Protein AF-A0A328YI49-F1 (afdb_monomer)

Solvent-accessible surface area (backbone atoms only — not comparable to full-atom values): 19902 Å² total; per-residue (Å²): 66,82,61,66,80,37,79,42,54,21,42,75,71,52,23,42,38,34,36,38,84,52,71,94,52,27,36,36,29,46,38,37,41,85,81,37,42,33,41,34,47,29,44,58,54,94,46,34,33,50,28,38,37,39,36,64,72,75,73,42,49,18,37,32,40,36,43,33,40,89,89,42,39,43,30,39,23,32,80,44,81,70,92,74,83,63,68,46,77,47,34,24,73,78,83,58,87,68,83,66,74,81,72,83,48,78,88,45,55,74,44,96,55,41,69,59,50,52,48,49,47,50,53,48,44,64,58,61,70,45,66,68,60,45,51,50,44,46,48,45,51,46,55,44,26,61,76,39,62,43,46,48,49,52,44,46,32,50,30,44,47,36,48,50,55,46,64,75,55,72,47,80,88,44,53,72,61,43,59,61,48,60,71,52,74,88,72,45,91,58,60,64,64,83,72,37,39,39,50,76,39,84,66,63,46,88,81,60,86,61,95,59,77,52,36,61,37,30,33,26,22,61,82,90,49,76,77,34,39,44,62,58,50,54,31,60,76,68,68,55,60,78,90,38,64,69,63,45,64,76,37,43,51,57,53,24,33,34,41,28,27,24,51,50,46,19,50,45,52,55,45,74,74,32,101,74,66,54,36,63,55,47,21,50,57,68,45,20,39,46,44,75,72,49,51,72,39,79,79,28,60,60,100,50,38,41,41,55,54,18,51,49,49,40,39,48,44,55,66,66,44,67,68,75,81,36,46,50,83,80,54,84,94,54,62,68,70,78,55,92,52,55,41,48,47,62,53,25,44,54,55,66,72,63,62,76,70,86,118

Structure (mmCIF, N/CA/C/O backbone):
data_AF-A0A328YI49-F1
#
_entry.id   AF-A0A328YI49-F1
#
loop_
_atom_site.group_PDB
_atom_site.id
_atom_site.type_symbol
_atom_site.label_atom_id
_atom_site.label_alt_id
_atom_site.label_comp_id
_atom_site.label_asym_id
_atom_site.label_entity_id
_atom_site.label_seq_id
_atom_site.pdbx_PDB_ins_code
_atom_site.Cartn_x
_atom_site.Cartn_y
_atom_site.Cartn_z
_atom_site.occupancy
_atom_site.B_iso_or_equiv
_atom_site.auth_seq_id
_atom_site.auth_comp_id
_atom_site.auth_asym_id
_atom_site.auth_atom_id
_atom_site.pdbx_PDB_model_num
ATOM 1 N N . MET A 1 1 ? -31.667 -0.719 16.169 1.00 81.56 1 MET A N 1
ATOM 2 C CA . MET A 1 1 ? -32.261 0.344 17.008 1.00 81.56 1 MET A CA 1
ATOM 3 C C . MET A 1 1 ? -31.359 0.600 18.209 1.00 81.56 1 MET A C 1
ATOM 5 O O . MET A 1 1 ? -30.991 -0.345 18.902 1.00 81.56 1 MET A O 1
ATOM 9 N N . ILE A 1 2 ? -30.983 1.860 18.433 1.00 89.88 2 ILE A N 1
ATOM 10 C CA . ILE A 1 2 ? -30.092 2.281 19.526 1.00 89.88 2 ILE A CA 1
ATOM 11 C C . ILE A 1 2 ? -30.709 2.024 20.916 1.00 89.88 2 ILE A C 1
ATOM 13 O O . ILE A 1 2 ? -31.911 2.185 21.120 1.00 89.88 2 ILE A O 1
ATOM 17 N N . LYS A 1 3 ? -29.877 1.634 21.886 1.00 91.06 3 LYS A N 1
ATOM 18 C CA . LYS A 1 3 ? -30.201 1.467 23.309 1.00 91.06 3 LYS A CA 1
ATOM 19 C C . LYS A 1 3 ? -29.451 2.544 24.087 1.00 91.06 3 LYS A C 1
ATOM 21 O O . LYS A 1 3 ? -28.231 2.494 24.218 1.00 91.06 3 LYS A O 1
ATOM 26 N N . PHE A 1 4 ? -30.178 3.532 24.591 1.00 93.44 4 PHE A N 1
ATOM 27 C CA . PHE A 1 4 ? -29.589 4.606 25.387 1.00 93.44 4 PHE A CA 1
ATOM 28 C C . PHE A 1 4 ? -29.249 4.150 26.804 1.00 93.44 4 PHE A C 1
ATOM 30 O O . PHE A 1 4 ? -29.912 3.277 27.365 1.00 93.44 4 PHE A O 1
ATOM 37 N N . ASN A 1 5 ? -28.237 4.786 27.396 1.00 93.75 5 ASN A N 1
ATOM 38 C CA . ASN A 1 5 ? -27.715 4.495 28.734 1.00 93.75 5 ASN A CA 1
ATOM 39 C C . ASN A 1 5 ? -27.308 3.021 28.910 1.00 93.75 5 ASN A C 1
ATOM 41 O O . ASN A 1 5 ? -27.344 2.477 30.014 1.00 93.75 5 ASN A O 1
ATOM 45 N N . TYR A 1 6 ? -26.946 2.382 27.801 1.00 91.00 6 TYR A N 1
ATOM 46 C CA . TYR A 1 6 ? -26.430 1.030 27.733 1.00 91.00 6 TYR A CA 1
ATOM 47 C C . TYR A 1 6 ? -24.969 1.101 27.292 1.00 91.00 6 TYR A C 1
ATOM 49 O O . TYR A 1 6 ? -24.653 1.765 26.303 1.00 91.00 6 TYR A O 1
ATOM 57 N N . GLU A 1 7 ? -24.087 0.437 28.038 1.00 92.06 7 GLU A N 1
ATOM 58 C CA . GLU A 1 7 ? -22.686 0.304 27.652 1.00 92.06 7 GLU A CA 1
ATOM 59 C C . GLU A 1 7 ? -22.589 -0.754 26.555 1.00 92.06 7 GLU A C 1
ATOM 61 O O . GLU A 1 7 ? -22.763 -1.949 26.797 1.00 92.06 7 GLU A O 1
ATOM 66 N N . TYR A 1 8 ? -22.318 -0.302 25.339 1.00 90.31 8 TYR A N 1
ATOM 67 C CA . TYR A 1 8 ? -21.939 -1.176 24.250 1.00 90.31 8 TYR A CA 1
ATOM 68 C C . TYR A 1 8 ? -20.467 -1.515 24.360 1.00 90.31 8 TYR A C 1
ATOM 70 O O . TYR A 1 8 ? -19.619 -0.635 24.514 1.00 90.31 8 TYR A O 1
ATOM 78 N N . THR A 1 9 ? -20.170 -2.792 24.188 1.00 87.00 9 THR A N 1
ATOM 79 C CA . THR A 1 9 ? -18.820 -3.255 23.914 1.00 87.00 9 THR A CA 1
ATOM 80 C C . THR A 1 9 ? -18.640 -3.351 22.402 1.00 87.00 9 THR A C 1
ATOM 82 O O . THR A 1 9 ? -19.431 -4.003 21.718 1.00 87.00 9 THR A O 1
ATOM 85 N N . TYR A 1 10 ? -17.628 -2.674 21.875 1.00 80.50 10 TYR A N 1
ATOM 86 C CA . TYR A 1 10 ? -17.311 -2.632 20.450 1.00 80.50 10 TYR A CA 1
ATOM 87 C C . TYR A 1 10 ? -15.839 -2.970 20.217 1.00 80.50 10 TYR A C 1
ATOM 89 O O . TYR A 1 10 ? -15.074 -3.107 21.174 1.00 80.50 10 TYR A O 1
ATOM 97 N N . SER A 1 11 ? -15.469 -3.194 18.954 1.00 67.56 11 SER A N 1
ATOM 98 C CA . SER A 1 11 ? -14.129 -3.659 18.566 1.00 67.56 11 SER A CA 1
ATOM 99 C C . SER A 1 11 ? -13.710 -4.887 19.387 1.00 67.56 11 SER A C 1
ATOM 101 O O . SER A 1 11 ? -12.632 -4.940 19.969 1.00 67.56 11 SER A O 1
ATOM 103 N N . ARG A 1 12 ? -14.640 -5.852 19.490 1.00 60.12 12 ARG A N 1
ATOM 104 C CA . ARG A 1 12 ? -14.491 -7.145 20.187 1.00 60.12 12 ARG A CA 1
ATOM 105 C C . ARG A 1 12 ? -13.952 -7.086 21.624 1.00 60.12 12 ARG A C 1
ATOM 107 O O . ARG A 1 12 ? -13.095 -7.876 21.998 1.00 60.12 12 ARG A O 1
ATOM 114 N N . GLY A 1 13 ? -14.444 -6.152 22.436 1.00 60.41 13 GLY A N 1
ATOM 115 C CA . GLY A 1 13 ? -14.051 -6.066 23.851 1.00 60.41 13 GLY A CA 1
ATOM 116 C C . GLY A 1 13 ? -13.174 -4.868 24.181 1.00 60.41 13 GLY A C 1
ATOM 117 O O . GLY A 1 13 ? -13.163 -4.423 25.328 1.00 60.41 13 GLY A O 1
ATOM 118 N N . ASN A 1 14 ? -12.490 -4.324 23.175 1.00 66.81 14 ASN A N 1
ATOM 119 C CA . ASN A 1 14 ? -11.457 -3.306 23.358 1.00 66.81 14 ASN A CA 1
ATOM 120 C C . ASN A 1 14 ? -12.020 -1.885 23.476 1.00 66.81 14 ASN A C 1
ATOM 122 O O . ASN A 1 14 ? -11.349 -0.992 23.997 1.00 66.81 14 ASN A O 1
ATOM 126 N N . GLY A 1 15 ? -13.259 -1.682 23.023 1.00 82.19 15 GLY A N 1
ATOM 127 C CA . GLY A 1 15 ? -13.983 -0.424 23.106 1.00 82.19 15 GLY A CA 1
ATOM 128 C C . GLY A 1 15 ? -15.233 -0.522 23.980 1.00 82.19 15 GLY A C 1
ATOM 129 O O . GLY A 1 15 ? -15.986 -1.495 23.918 1.00 82.19 15 GLY A O 1
ATOM 130 N N . LYS A 1 16 ? -15.497 0.519 24.768 1.00 91.19 16 LYS A N 1
ATOM 131 C CA . LYS A 1 16 ? -16.754 0.741 25.492 1.00 91.19 16 LYS A CA 1
ATOM 132 C C . LYS A 1 16 ? -17.352 2.068 25.071 1.00 91.19 16 LYS A C 1
ATOM 134 O O . LYS A 1 16 ? -16.656 3.076 25.092 1.00 91.19 16 LYS A O 1
ATOM 139 N N . ILE A 1 17 ? -18.621 2.087 24.684 1.00 94.62 17 ILE A N 1
ATOM 140 C CA . ILE A 1 17 ? -19.329 3.317 24.318 1.00 94.62 17 ILE A CA 1
ATOM 141 C C . ILE A 1 17 ? -20.715 3.325 24.941 1.00 94.62 17 ILE A C 1
ATOM 143 O O . ILE A 1 17 ? -21.439 2.334 24.893 1.00 94.62 17 ILE A O 1
ATOM 147 N N . THR A 1 18 ? -21.086 4.451 25.539 1.00 96.12 18 THR A N 1
ATOM 148 C CA . THR A 1 18 ? -22.424 4.652 26.101 1.00 96.12 18 THR A CA 1
ATOM 149 C C . THR A 1 18 ? -23.059 5.857 25.437 1.00 96.12 18 THR A C 1
ATOM 151 O O . THR A 1 18 ? -22.540 6.965 25.552 1.00 96.12 18 THR A O 1
ATOM 154 N N . PHE A 1 19 ? -24.187 5.638 24.762 1.00 96.38 19 PHE A N 1
ATOM 155 C CA . PHE A 1 19 ? -24.968 6.697 24.127 1.00 96.38 19 PHE A CA 1
ATOM 156 C C . PHE A 1 19 ? -26.024 7.234 25.090 1.00 96.38 19 PHE A C 1
ATOM 158 O O . PHE A 1 19 ? -26.723 6.466 25.754 1.00 96.38 19 PHE A O 1
ATOM 165 N N . THR A 1 20 ? -26.194 8.546 25.124 1.00 96.25 20 THR A N 1
ATOM 166 C CA . THR A 1 20 ? -27.208 9.258 25.894 1.00 96.25 20 THR A CA 1
ATOM 167 C C . THR A 1 20 ? -28.042 10.147 24.979 1.00 96.25 20 THR A C 1
ATOM 169 O O . THR A 1 20 ? -27.552 10.754 24.024 1.00 96.25 20 THR A O 1
ATOM 172 N N . GLU A 1 21 ? -29.340 10.195 25.263 1.00 94.25 21 GLU A N 1
ATOM 173 C CA . GLU A 1 21 ? -30.284 11.015 24.512 1.00 94.25 21 GLU A CA 1
ATOM 174 C C . GLU A 1 21 ? -30.188 12.475 24.975 1.00 94.25 21 GLU A C 1
ATOM 176 O O . GLU A 1 21 ? -30.308 12.786 26.164 1.00 94.25 21 GLU A O 1
ATOM 181 N N . GLY A 1 22 ? -29.941 13.375 24.028 1.00 88.38 22 GLY A N 1
ATOM 182 C CA . GLY A 1 22 ? -29.930 14.818 24.221 1.00 88.38 22 GLY A CA 1
ATOM 183 C C . GLY A 1 22 ? -31.247 15.475 23.801 1.00 88.38 22 GLY A C 1
ATOM 184 O O . GLY A 1 22 ? -32.268 14.834 23.562 1.00 88.38 22 GLY A O 1
ATOM 185 N N . LYS A 1 23 ? -31.241 16.808 23.707 1.00 87.50 23 LYS A N 1
ATOM 186 C CA . LYS A 1 23 ? -32.394 17.575 23.201 1.00 87.50 23 LYS A CA 1
ATOM 187 C C . LYS A 1 23 ? -32.380 17.602 21.670 1.00 87.50 23 LYS A C 1
ATOM 189 O O . LYS A 1 23 ? -31.313 17.591 21.075 1.00 87.50 23 LYS A O 1
ATOM 194 N N . ASN A 1 24 ? -33.550 17.729 21.038 1.00 84.12 24 ASN A N 1
ATOM 195 C CA . ASN A 1 24 ? -33.699 17.925 19.584 1.00 84.12 24 ASN A CA 1
ATOM 196 C C . ASN A 1 24 ? -33.043 16.830 18.713 1.00 84.12 24 ASN A C 1
ATOM 198 O O . ASN A 1 24 ? -32.376 17.151 17.731 1.00 84.12 24 ASN A O 1
ATOM 202 N N . ASN A 1 25 ? -33.221 15.554 19.072 1.00 83.00 25 ASN A N 1
ATOM 203 C CA . ASN A 1 25 ? -32.601 14.395 18.405 1.00 83.00 25 ASN A CA 1
ATOM 204 C C . ASN A 1 25 ? -31.064 14.408 18.404 1.00 83.00 25 ASN A C 1
ATOM 206 O O . ASN A 1 25 ? -30.438 13.652 17.659 1.00 83.00 25 ASN A O 1
ATOM 210 N N . THR A 1 26 ? -30.441 15.253 19.228 1.00 92.25 26 THR A N 1
ATOM 211 C CA . THR A 1 26 ? -29.009 15.158 19.474 1.00 92.25 26 THR A CA 1
ATOM 212 C C . THR A 1 26 ? -28.736 13.921 20.313 1.00 92.25 26 THR A C 1
ATOM 214 O O . THR A 1 26 ? -29.371 13.719 21.345 1.00 92.25 26 THR A O 1
ATOM 217 N N . VAL A 1 27 ? -27.768 13.117 19.895 1.00 96.12 27 VAL A N 1
ATOM 218 C CA . VAL A 1 27 ? -27.220 12.019 20.687 1.00 96.12 27 VAL A CA 1
ATOM 219 C C . VAL A 1 27 ? -25.807 12.396 21.088 1.00 96.12 27 VAL A C 1
ATOM 221 O O . VAL A 1 27 ? -25.026 12.863 20.259 1.00 96.12 27 VAL A O 1
ATOM 224 N N . THR A 1 28 ? -25.490 12.193 22.361 1.00 95.75 28 THR A N 1
ATOM 225 C CA . THR A 1 28 ? -24.119 12.279 22.862 1.00 95.75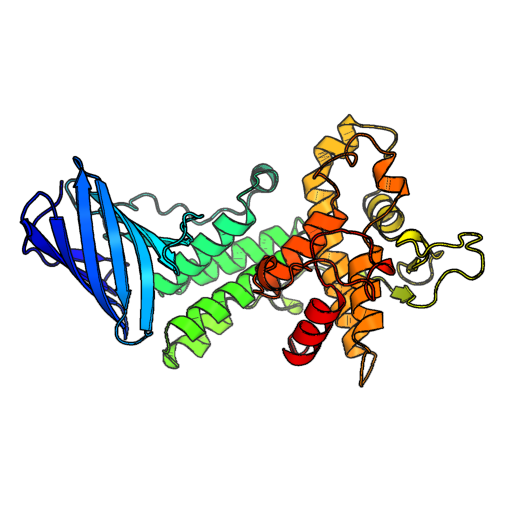 28 THR A CA 1
ATOM 226 C C . THR A 1 28 ? -23.639 10.893 23.246 1.00 95.75 28 THR A C 1
ATOM 228 O O . THR A 1 28 ? -24.429 10.082 23.712 1.00 95.75 28 THR A O 1
ATOM 231 N N . ALA A 1 29 ? -22.361 10.592 23.074 1.00 95.31 29 ALA A N 1
ATOM 232 C CA . ALA A 1 29 ? -21.779 9.366 23.595 1.00 95.31 29 ALA A CA 1
ATOM 233 C C . ALA A 1 29 ? -20.437 9.650 24.251 1.00 95.31 29 ALA A C 1
ATOM 235 O O . ALA A 1 29 ? -19.708 10.539 23.823 1.00 95.31 29 ALA A O 1
ATOM 236 N N . THR A 1 30 ? -20.108 8.874 25.272 1.00 94.94 30 THR A N 1
ATOM 237 C CA . THR A 1 30 ? -18.745 8.785 25.799 1.00 94.94 30 THR A CA 1
ATOM 238 C C . THR A 1 30 ? -18.187 7.438 25.397 1.00 94.94 30 THR A C 1
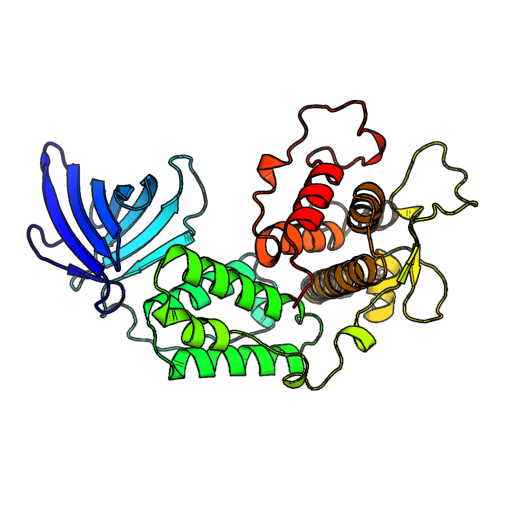ATOM 240 O O . THR A 1 30 ? -18.849 6.418 25.629 1.00 94.94 30 THR A O 1
ATOM 243 N N . TYR A 1 31 ? -16.998 7.428 24.809 1.00 92.38 31 TYR A N 1
ATOM 244 C CA . TYR A 1 31 ? -16.313 6.202 24.438 1.00 92.38 31 TYR A CA 1
ATOM 245 C C . TYR A 1 31 ? -14.958 6.101 25.128 1.00 92.38 31 TYR A C 1
ATOM 247 O O . TYR A 1 31 ? -14.339 7.104 25.475 1.00 92.38 31 TYR A O 1
ATOM 255 N N . LYS A 1 32 ? -14.512 4.864 25.307 1.00 87.88 32 LYS A N 1
ATOM 256 C CA . LYS A 1 32 ? -13.156 4.508 25.691 1.00 87.88 32 LYS A CA 1
ATOM 257 C C . LYS A 1 32 ? -12.704 3.353 24.814 1.00 87.88 32 LYS A C 1
ATOM 259 O O . LYS A 1 32 ? -13.415 2.354 24.757 1.00 87.88 32 LYS A O 1
ATOM 264 N N . VAL A 1 33 ? -11.564 3.476 24.152 1.00 79.25 33 VAL A N 1
ATOM 265 C CA . VAL A 1 33 ? -10.976 2.414 23.329 1.00 79.25 33 VAL A CA 1
ATOM 266 C C . VAL A 1 33 ? -9.471 2.424 23.508 1.00 79.25 33 VAL A C 1
ATOM 268 O O . VAL A 1 33 ? -8.845 3.471 23.386 1.00 79.25 33 VAL A O 1
ATOM 271 N N . PHE A 1 34 ? -8.898 1.274 23.863 1.00 70.62 34 PHE A N 1
ATOM 272 C CA . PHE A 1 34 ? -7.486 1.176 24.252 1.00 70.62 34 PHE A CA 1
ATOM 273 C C . PHE A 1 34 ? -7.100 2.248 25.303 1.00 70.62 34 PHE A C 1
ATOM 275 O O . PHE A 1 34 ? -7.632 2.232 26.420 1.00 70.62 34 PHE A O 1
ATOM 282 N N . ASN A 1 35 ? -6.218 3.183 24.929 1.00 67.50 35 ASN A N 1
ATOM 283 C CA . ASN A 1 35 ? -5.722 4.303 25.739 1.00 67.50 35 ASN A CA 1
ATOM 284 C C . ASN A 1 35 ? -6.377 5.654 25.392 1.00 67.50 35 ASN A C 1
ATOM 286 O O . ASN A 1 35 ? -5.922 6.702 25.852 1.00 67.50 35 ASN A O 1
ATOM 290 N N . ASP A 1 36 ? -7.437 5.647 24.587 1.00 73.00 36 ASP A N 1
ATOM 291 C CA . ASP A 1 36 ? -8.194 6.840 24.227 1.00 73.00 36 ASP A CA 1
ATOM 292 C C . ASP A 1 36 ? -9.556 6.871 24.909 1.00 73.00 36 ASP A C 1
ATOM 294 O O . ASP A 1 36 ? -10.237 5.856 25.082 1.00 73.00 36 ASP A O 1
ATOM 298 N N . GLU A 1 37 ? -9.950 8.075 25.295 1.00 89.06 37 GLU A N 1
ATOM 299 C CA . GLU A 1 37 ? -11.286 8.391 25.756 1.00 89.06 37 GLU A CA 1
ATOM 300 C C . GLU A 1 37 ? -11.769 9.639 25.037 1.00 89.06 37 GLU A C 1
ATOM 302 O O . GLU A 1 37 ? -11.016 10.580 24.776 1.00 89.06 37 GLU A O 1
ATOM 307 N N . GLY A 1 38 ? -13.050 9.653 24.710 1.00 92.50 38 GLY A N 1
ATOM 308 C CA . GLY A 1 38 ? -13.583 10.734 23.917 1.00 92.50 38 GLY A CA 1
ATOM 309 C C . GLY A 1 38 ? -15.083 10.856 23.989 1.00 92.50 38 GLY A C 1
ATOM 310 O O . GLY A 1 38 ? -15.795 10.104 24.666 1.00 92.50 38 GLY A O 1
ATOM 311 N N . THR A 1 39 ? -15.560 11.863 23.276 1.00 95.44 39 THR A N 1
ATOM 312 C CA . THR A 1 39 ? -16.980 12.178 23.186 1.00 95.44 39 THR A CA 1
ATOM 313 C C . THR A 1 39 ? -17.427 12.179 21.743 1.00 95.44 39 THR A C 1
ATOM 315 O O . THR A 1 39 ? -16.677 12.557 20.851 1.00 95.44 39 THR A O 1
ATOM 318 N N . ILE A 1 40 ? -18.662 11.756 21.520 1.00 96.44 40 ILE A N 1
ATOM 319 C CA . ILE A 1 40 ? -19.335 11.805 20.230 1.00 96.44 40 ILE A CA 1
ATOM 320 C C . ILE A 1 40 ? -20.571 12.668 20.394 1.00 96.44 40 ILE A C 1
ATOM 322 O O . ILE A 1 40 ? -21.276 12.544 21.394 1.00 96.44 40 ILE A O 1
ATOM 326 N N . THR A 1 41 ? -20.842 13.543 19.434 1.00 96.38 41 THR A N 1
ATOM 327 C CA . THR A 1 41 ? -22.073 14.336 19.401 1.00 96.38 41 THR A CA 1
ATOM 328 C C . THR A 1 41 ? -22.614 14.383 17.983 1.00 96.38 41 THR A C 1
ATOM 330 O O . THR A 1 41 ? -21.901 14.751 17.056 1.00 96.38 41 THR A O 1
ATOM 333 N N . GLY A 1 42 ? -23.882 14.028 17.803 1.00 96.19 42 GLY A N 1
ATOM 334 C CA . GLY A 1 42 ? -24.480 13.958 16.474 1.00 96.19 42 GLY A CA 1
ATOM 335 C C . GLY A 1 42 ? -25.992 13.995 16.475 1.00 96.19 42 GLY A C 1
ATOM 336 O O . GLY A 1 42 ? -26.616 14.217 17.514 1.00 96.19 42 GLY A O 1
ATOM 337 N N . LYS A 1 43 ? -26.583 13.782 15.301 1.00 95.44 43 LYS A N 1
ATOM 338 C CA . LYS A 1 43 ? -28.033 13.698 15.113 1.00 95.44 43 LYS A CA 1
ATOM 339 C C . LYS A 1 43 ? -28.432 12.293 14.704 1.00 95.44 43 LYS A C 1
ATOM 341 O O . LYS A 1 43 ? -27.869 11.734 13.770 1.00 95.44 43 LYS A O 1
ATOM 346 N N . LEU A 1 44 ? -29.429 11.756 15.399 1.00 93.25 44 LEU A N 1
ATOM 347 C CA . LEU A 1 44 ? -30.019 10.470 15.059 1.00 93.25 44 LEU A CA 1
ATOM 348 C C . LEU A 1 44 ? -31.179 10.669 14.077 1.00 93.25 44 LEU A C 1
ATOM 350 O O . LEU A 1 44 ? -32.140 11.389 14.370 1.00 93.25 44 LEU A O 1
ATOM 354 N N . HIS A 1 45 ? -31.092 9.988 12.943 1.00 91.56 45 HIS A N 1
ATOM 355 C CA . HIS A 1 45 ? -32.132 9.863 11.935 1.00 91.56 45 HIS A CA 1
ATOM 356 C C . HIS A 1 45 ? -32.420 8.370 11.734 1.00 91.56 45 HIS A C 1
ATOM 358 O O . HIS A 1 45 ? -31.585 7.616 11.252 1.00 91.56 45 HIS A O 1
ATOM 364 N N . ASP A 1 46 ? -33.598 7.920 12.167 1.00 89.31 46 ASP A N 1
ATOM 365 C CA . ASP A 1 46 ? -33.986 6.505 12.185 1.00 89.31 46 ASP A CA 1
ATOM 366 C C . ASP A 1 46 ? -32.997 5.607 12.956 1.00 89.31 46 ASP A C 1
ATOM 368 O O . ASP A 1 46 ? -32.939 5.654 14.187 1.00 89.31 46 ASP A O 1
ATOM 372 N N . ASN A 1 47 ? -32.241 4.764 12.247 1.00 91.25 47 ASN A N 1
ATOM 373 C CA . ASN A 1 47 ? -31.208 3.894 12.815 1.00 91.25 47 ASN A CA 1
ATOM 374 C C . ASN A 1 47 ? -29.790 4.394 12.504 1.00 91.25 47 ASN A C 1
ATOM 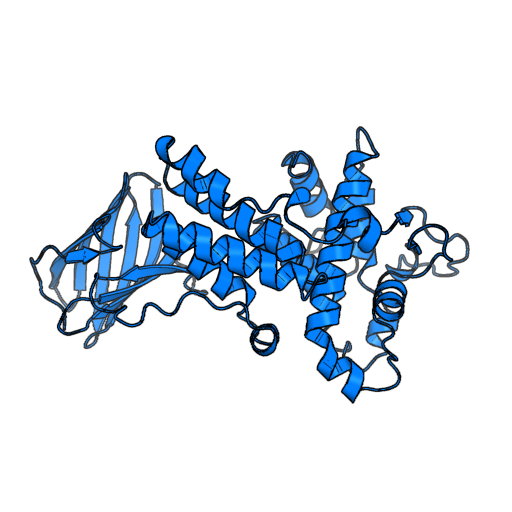376 O O . ASN A 1 47 ? -28.833 3.664 12.756 1.00 91.25 47 ASN A O 1
ATOM 380 N N . GLU A 1 48 ? -29.654 5.604 11.971 1.00 94.06 48 GLU A N 1
ATOM 381 C CA . GLU A 1 48 ? -28.393 6.188 11.534 1.00 94.06 48 GLU A CA 1
ATOM 382 C C . GLU A 1 48 ? -28.045 7.410 12.388 1.00 94.06 48 GLU A C 1
ATOM 384 O O . GLU A 1 48 ? -28.866 8.305 12.593 1.00 94.06 48 GLU A O 1
ATOM 389 N N . LEU A 1 49 ? -26.836 7.431 12.944 1.00 95.25 49 LEU A N 1
ATOM 390 C CA . LEU A 1 49 ? -26.309 8.568 13.699 1.00 95.25 49 LEU A CA 1
ATOM 391 C C . LEU A 1 49 ? -25.104 9.131 12.964 1.00 95.25 49 LEU A C 1
ATOM 393 O O . LEU A 1 49 ? -24.038 8.521 12.972 1.00 95.25 49 LEU A O 1
ATOM 397 N N . GLU A 1 50 ? -25.275 10.321 12.403 1.00 95.31 50 GLU A N 1
ATOM 398 C CA . GLU A 1 50 ? -24.187 11.139 11.878 1.00 95.31 50 GLU A CA 1
ATOM 399 C C . GLU A 1 50 ? -23.679 12.054 12.989 1.00 95.31 50 GLU A C 1
ATOM 401 O O . GLU A 1 50 ? -24.444 12.823 13.587 1.00 95.31 50 GLU A O 1
ATOM 406 N N . ALA A 1 51 ? -22.393 11.954 13.303 1.00 96.00 51 ALA A N 1
ATOM 407 C CA . ALA A 1 51 ? -21.812 12.619 14.451 1.00 96.00 51 ALA A CA 1
ATOM 408 C C . ALA A 1 51 ? -20.381 13.091 14.199 1.00 96.00 51 ALA A C 1
ATOM 410 O O . ALA A 1 51 ? -19.704 12.673 13.261 1.00 96.00 51 ALA A O 1
ATOM 411 N N . THR A 1 52 ? -19.918 13.956 15.092 1.00 95.88 52 THR A N 1
ATOM 412 C CA . THR A 1 52 ? -18.504 14.266 15.252 1.00 95.88 52 THR A CA 1
ATOM 413 C C . THR A 1 52 ? -17.978 13.571 16.498 1.00 95.88 52 THR A C 1
ATOM 415 O O . THR A 1 52 ? -18.686 13.481 17.505 1.00 95.88 52 THR A O 1
ATOM 418 N N . PHE A 1 53 ? -16.748 13.068 16.439 1.00 93.62 53 PHE A N 1
ATOM 419 C CA . PHE A 1 53 ? -16.037 12.572 17.613 1.00 93.62 53 PHE A CA 1
ATOM 420 C C . PHE A 1 53 ? -14.901 13.516 17.993 1.00 93.62 53 PHE A C 1
ATOM 422 O O . PHE A 1 53 ? -14.340 14.210 17.147 1.00 93.62 53 PHE A O 1
ATOM 429 N N . HIS A 1 54 ? -14.571 13.524 19.278 1.00 93.06 54 HIS A N 1
ATOM 430 C CA . HIS A 1 54 ? -13.434 14.225 19.846 1.00 93.06 54 HIS A CA 1
ATOM 431 C C . HIS A 1 54 ? -12.690 13.275 20.786 1.00 93.06 54 HIS A C 1
ATOM 433 O O . HIS A 1 54 ? -13.238 12.889 21.823 1.00 93.06 54 HIS A O 1
ATOM 439 N N . SER A 1 55 ? -11.469 12.911 20.396 1.00 85.50 55 SER A N 1
ATOM 440 C CA . SER A 1 55 ? -10.509 12.130 21.177 1.00 85.50 55 SER A CA 1
ATOM 441 C C . SER A 1 55 ? -9.707 13.063 22.074 1.00 85.50 55 SER A C 1
ATOM 443 O O . SER A 1 55 ? -9.064 13.997 21.589 1.00 85.50 55 SER A O 1
ATOM 445 N N . VAL A 1 56 ? -9.735 12.807 23.382 1.00 78.31 56 VAL A N 1
ATOM 446 C CA . VAL A 1 56 ? -9.037 13.642 24.365 1.00 78.31 56 VAL A CA 1
ATOM 447 C C . VAL A 1 56 ? -7.546 13.325 24.387 1.00 78.31 56 VAL A C 1
ATOM 449 O O . VAL A 1 56 ? -6.741 14.251 24.462 1.00 78.31 56 VAL A O 1
ATOM 452 N N . SER A 1 57 ? -7.157 12.046 24.322 1.00 70.94 57 SER A N 1
ATOM 453 C CA . SER A 1 57 ? -5.744 11.671 24.465 1.00 70.94 57 SER A CA 1
ATOM 454 C C . SER A 1 57 ? -4.935 11.934 23.198 1.00 70.94 57 SER A C 1
ATOM 456 O O . SER A 1 57 ? -3.768 12.305 23.296 1.00 70.94 57 SER A O 1
ATOM 458 N N . MET A 1 58 ? -5.559 11.819 22.021 1.00 63.88 58 MET A N 1
ATOM 459 C CA . MET A 1 58 ? -4.898 12.070 20.738 1.00 63.88 58 MET A CA 1
ATOM 460 C C . MET A 1 58 ? -5.135 13.487 20.199 1.00 63.88 58 MET A C 1
ATOM 462 O O . MET A 1 58 ? -4.570 13.839 19.167 1.00 63.88 58 MET A O 1
ATOM 466 N N . ASN A 1 59 ? -5.960 14.307 20.868 1.00 76.31 59 ASN A N 1
ATOM 467 C CA . ASN A 1 59 ? -6.361 15.644 20.407 1.00 76.31 59 ASN A CA 1
ATOM 468 C C . ASN A 1 59 ? -6.891 15.633 18.954 1.00 76.31 59 ASN A C 1
ATOM 470 O O . ASN A 1 59 ? -6.579 16.511 18.147 1.00 76.31 59 ASN A O 1
ATOM 474 N N . ARG A 1 60 ? -7.674 14.601 18.610 1.00 80.38 60 ARG A N 1
ATOM 475 C CA . ARG A 1 60 ? -8.238 14.394 17.267 1.00 80.38 60 ARG A CA 1
ATOM 476 C C . ARG A 1 60 ? -9.724 14.718 17.253 1.00 80.38 60 ARG A C 1
ATOM 478 O O . ARG A 1 60 ? -10.455 14.385 18.186 1.00 80.38 60 ARG A O 1
ATOM 485 N N . VAL A 1 61 ? -10.178 15.321 16.161 1.00 86.94 61 VAL A N 1
ATOM 486 C CA . VAL A 1 61 ? -11.597 15.548 15.873 1.00 86.94 61 VAL A CA 1
ATOM 487 C C . VAL A 1 61 ? -11.904 14.965 14.502 1.00 86.94 61 VAL A C 1
ATOM 489 O O . VAL A 1 61 ? -11.096 15.096 13.581 1.00 86.94 61 VAL A O 1
ATOM 492 N N . GLY A 1 62 ? -13.063 14.333 14.350 1.00 90.88 62 GLY A N 1
ATOM 493 C CA . GLY A 1 62 ? -13.424 13.693 13.092 1.00 90.88 62 GLY A CA 1
ATOM 494 C C . GLY A 1 62 ? -14.912 13.432 12.925 1.00 90.88 62 GLY A C 1
ATOM 495 O O . GLY A 1 62 ? -15.708 13.703 13.828 1.00 90.88 62 GLY A O 1
ATOM 496 N N . LEU A 1 63 ? -15.282 12.920 11.753 1.00 91.12 63 LEU A N 1
ATOM 497 C CA . LEU A 1 63 ? -16.646 12.494 11.443 1.00 91.12 63 LEU A CA 1
ATOM 498 C C . LEU A 1 63 ? -16.811 11.005 11.753 1.00 91.12 63 LEU A C 1
ATOM 500 O O . LEU A 1 63 ? -15.898 10.215 11.524 1.00 91.12 63 LEU A O 1
ATOM 504 N N . ILE A 1 64 ? -17.984 10.617 12.247 1.00 94.19 64 ILE A N 1
ATOM 505 C CA . ILE A 1 64 ? -18.358 9.220 12.472 1.00 94.19 64 ILE A CA 1
ATOM 506 C C . ILE A 1 64 ? -19.837 9.009 12.155 1.00 94.19 64 ILE A C 1
ATOM 508 O O . ILE A 1 64 ? -20.691 9.814 12.523 1.00 94.19 64 ILE A O 1
ATOM 512 N N . HIS A 1 65 ? -20.138 7.909 11.477 1.00 95.00 65 HIS A N 1
ATOM 513 C CA . HIS A 1 65 ? -21.488 7.497 11.131 1.00 95.00 65 HIS A CA 1
ATOM 514 C C . HIS A 1 65 ? -21.753 6.108 11.708 1.00 95.00 65 HIS A C 1
ATOM 516 O O . HIS A 1 65 ? -21.053 5.165 11.355 1.00 95.00 65 HIS A O 1
ATOM 522 N N . PHE A 1 66 ? -22.755 5.981 12.581 1.00 94.50 66 PHE A N 1
ATOM 523 C CA . PHE A 1 66 ? -23.244 4.705 13.103 1.00 94.50 66 PHE A CA 1
ATOM 524 C C . PHE A 1 66 ? -24.507 4.239 12.383 1.00 94.50 66 PHE A C 1
ATOM 526 O O . PHE A 1 66 ? -25.430 5.024 12.198 1.00 94.50 66 PHE A O 1
ATOM 533 N N . THR A 1 67 ? -24.611 2.937 12.145 1.00 93.75 67 THR A N 1
ATOM 534 C CA . THR A 1 67 ? -25.828 2.229 11.746 1.00 93.75 67 THR A CA 1
ATOM 535 C C . THR A 1 67 ? -26.193 1.210 12.830 1.00 93.75 67 THR A C 1
ATOM 537 O O . THR A 1 67 ? -25.462 0.251 13.085 1.00 93.75 67 THR A O 1
ATOM 540 N N . PHE A 1 68 ? -27.334 1.399 13.497 1.00 91.94 68 PHE A N 1
ATOM 541 C CA . PHE A 1 68 ? -27.762 0.582 14.638 1.00 91.94 68 PHE A CA 1
ATOM 542 C C . PHE A 1 68 ? -28.656 -0.600 14.235 1.00 91.94 68 PHE A C 1
ATOM 544 O O . PHE A 1 68 ? -29.774 -0.413 13.749 1.00 91.94 68 PHE A O 1
ATOM 551 N N . SER A 1 69 ? -28.266 -1.822 14.601 1.00 88.62 69 SER A N 1
ATOM 552 C CA . SER A 1 69 ? -29.087 -3.041 14.496 1.00 88.62 69 SER A CA 1
ATOM 553 C C . SER A 1 69 ? -29.763 -3.393 15.836 1.00 88.62 69 SER A C 1
ATOM 555 O O . SER A 1 69 ? -29.702 -2.620 16.793 1.00 88.62 69 SER A O 1
ATOM 557 N N . GLU A 1 70 ? -30.517 -4.496 15.918 1.00 83.06 70 GLU A N 1
ATOM 558 C CA . GLU A 1 70 ? -31.164 -4.933 17.177 1.00 83.06 70 GLU A CA 1
ATOM 559 C C . GLU A 1 70 ? -30.148 -5.280 18.283 1.00 83.06 70 GLU A C 1
ATOM 561 O O . GLU A 1 70 ? -30.387 -5.033 19.474 1.00 83.06 70 GLU A O 1
ATOM 566 N N . ASP A 1 71 ? -28.991 -5.796 17.868 1.00 79.31 71 ASP A N 1
ATOM 567 C CA . ASP A 1 71 ? -27.960 -6.348 18.746 1.00 79.31 71 ASP A CA 1
ATOM 568 C C . ASP A 1 71 ? -26.715 -5.460 18.880 1.00 79.31 71 ASP A C 1
ATOM 570 O O . ASP A 1 71 ? -25.822 -5.786 19.661 1.00 79.31 71 ASP A O 1
ATOM 574 N N . GLY A 1 72 ? -26.663 -4.313 18.195 1.00 88.56 72 GLY A N 1
ATOM 575 C CA . GLY A 1 72 ? -25.561 -3.370 18.346 1.00 88.56 72 GLY A CA 1
ATOM 576 C C . GLY A 1 72 ? -25.447 -2.359 17.214 1.00 88.56 72 GLY A C 1
ATOM 577 O O . GLY A 1 72 ? -26.455 -1.781 16.804 1.00 88.56 72 GLY A O 1
ATOM 578 N N . PHE A 1 73 ? -24.228 -2.103 16.749 1.00 90.94 73 PHE A N 1
ATOM 579 C CA . PHE A 1 73 ? -23.963 -1.140 15.684 1.00 90.94 73 PHE A CA 1
ATOM 580 C C . PHE A 1 73 ? -22.784 -1.551 14.802 1.00 90.94 73 PHE A C 1
ATOM 582 O O . PHE A 1 73 ? -21.917 -2.331 15.208 1.00 90.94 73 PHE A O 1
ATOM 589 N N . ASP A 1 74 ? -22.776 -0.980 13.604 1.00 88.75 74 ASP A N 1
ATOM 590 C CA . ASP A 1 74 ? -21.601 -0.783 12.758 1.00 88.75 74 ASP A CA 1
ATOM 591 C C . ASP A 1 74 ? -21.369 0.724 12.649 1.00 88.75 74 ASP A C 1
ATOM 593 O O . ASP A 1 74 ? -22.333 1.487 12.670 1.00 88.75 74 ASP A O 1
ATOM 597 N N . ALA A 1 75 ? -20.128 1.173 12.595 1.00 89.69 75 ALA A N 1
ATOM 598 C CA . ALA A 1 75 ? -19.811 2.576 12.455 1.00 89.69 75 ALA A CA 1
ATOM 599 C C . ALA A 1 75 ? -18.568 2.769 11.607 1.00 89.69 75 ALA A C 1
ATOM 601 O O . ALA A 1 75 ? -17.594 2.038 11.769 1.00 89.69 75 ALA A O 1
ATOM 602 N N . LYS A 1 76 ? -18.588 3.791 10.756 1.00 88.62 76 LYS A N 1
ATOM 603 C CA . LYS A 1 76 ? -17.435 4.230 9.971 1.00 88.62 76 LYS A CA 1
ATOM 604 C C . LYS A 1 76 ? -17.018 5.629 10.398 1.00 88.62 76 LYS A C 1
ATOM 606 O O . LYS A 1 76 ? -17.887 6.466 10.634 1.00 88.62 76 LYS A O 1
ATOM 611 N N . TRP A 1 77 ? -15.722 5.893 10.494 1.00 87.38 77 TRP A N 1
ATOM 612 C CA . TRP A 1 77 ? -15.194 7.177 10.946 1.00 87.38 77 TRP A CA 1
ATOM 613 C C . TRP A 1 77 ? -13.981 7.632 10.138 1.00 87.38 77 TRP A C 1
ATOM 615 O O . TRP A 1 77 ? -13.336 6.847 9.450 1.00 87.38 77 TRP A O 1
ATOM 625 N N . LYS A 1 78 ? -13.659 8.921 10.218 1.00 85.31 78 LYS A N 1
ATOM 626 C CA . LYS A 1 78 ? -12.403 9.487 9.715 1.00 85.31 78 LYS A CA 1
ATOM 627 C C . LYS A 1 78 ? -11.944 10.643 10.584 1.00 85.31 78 LYS A C 1
ATOM 629 O O . LYS A 1 78 ? -12.771 11.332 11.178 1.00 85.31 78 LYS A O 1
ATOM 634 N N . ASN A 1 79 ? -10.644 10.903 10.582 1.00 79.75 79 ASN A N 1
ATOM 635 C CA . ASN A 1 79 ? -10.102 12.148 11.116 1.00 79.75 79 ASN A CA 1
ATOM 636 C C . ASN A 1 79 ? -10.495 13.342 10.218 1.00 79.75 79 ASN A C 1
ATOM 638 O O . ASN A 1 79 ? -10.723 13.197 9.013 1.00 79.75 79 ASN A O 1
ATOM 642 N N . GLY A 1 80 ? -10.605 14.528 10.818 1.00 79.00 80 GLY A N 1
ATOM 643 C CA . GLY A 1 80 ? -10.976 15.766 10.131 1.00 79.00 80 GLY A CA 1
ATOM 644 C C . GLY A 1 80 ? -12.481 15.911 9.883 1.00 79.00 80 GLY A C 1
ATOM 645 O O . GLY A 1 80 ? -13.208 14.929 9.711 1.00 79.00 80 GLY A O 1
ATOM 646 N N . LEU A 1 81 ? -12.951 17.161 9.859 1.00 84.12 81 LEU A N 1
ATOM 647 C CA . LEU A 1 81 ? -14.373 17.514 9.736 1.00 84.12 81 LEU A CA 1
ATOM 648 C C . LEU A 1 81 ? -14.850 17.714 8.293 1.00 84.12 81 LEU A C 1
ATOM 650 O O . LEU A 1 81 ? -16.057 17.751 8.062 1.00 84.12 81 LEU A O 1
ATOM 654 N N . GLU A 1 82 ? -13.927 17.823 7.340 1.00 80.38 82 GLU A N 1
ATOM 655 C CA . GLU A 1 82 ? -14.268 17.996 5.927 1.00 80.38 82 GLU A CA 1
ATOM 656 C C . GLU A 1 82 ? -14.963 16.751 5.359 1.00 80.38 82 GLU A C 1
ATOM 658 O O . GLU A 1 82 ? -14.682 15.646 5.823 1.00 80.38 82 GLU A O 1
ATOM 663 N N . PRO A 1 83 ? -15.864 16.865 4.371 1.00 73.38 83 PRO A N 1
ATOM 664 C CA . PRO A 1 83 ? -16.424 15.702 3.687 1.00 73.38 83 PRO A CA 1
ATOM 665 C C . PRO A 1 83 ? -15.322 14.846 3.046 1.00 73.38 83 PRO A C 1
ATOM 667 O O . PRO A 1 83 ? -14.375 15.375 2.478 1.00 73.38 83 PRO A O 1
ATOM 670 N N . GLY A 1 84 ? -15.435 13.521 3.122 1.00 69.00 84 GLY A N 1
ATOM 671 C CA . GLY A 1 84 ? -14.443 12.618 2.536 1.00 69.00 84 GLY A CA 1
ATOM 672 C C . GLY A 1 84 ? -14.682 11.158 2.900 1.00 69.00 84 GLY A C 1
ATOM 673 O O . GLY A 1 84 ? -15.614 10.839 3.645 1.00 69.00 84 GLY A O 1
ATOM 674 N N . THR A 1 85 ? -13.835 10.273 2.379 1.00 66.56 85 THR A N 1
ATOM 675 C CA . THR A 1 85 ? -13.922 8.825 2.611 1.00 66.56 85 THR A CA 1
ATOM 676 C C . THR A 1 85 ? -13.739 8.493 4.093 1.00 66.56 85 THR A C 1
ATOM 678 O O . THR A 1 85 ? -12.780 8.931 4.729 1.00 66.56 85 THR A O 1
ATOM 681 N N . MET A 1 86 ? -14.667 7.710 4.650 1.00 75.88 86 MET A N 1
ATOM 682 C CA . MET A 1 86 ? -14.566 7.181 6.011 1.00 75.88 86 MET A CA 1
ATOM 683 C C . MET A 1 86 ? -13.595 5.998 6.016 1.00 75.88 86 MET A C 1
ATOM 685 O O . MET A 1 86 ? -13.823 5.057 5.261 1.00 75.88 86 MET A O 1
ATOM 689 N N . ARG A 1 87 ? -12.540 6.054 6.834 1.00 67.75 87 ARG A N 1
ATOM 690 C CA . ARG A 1 87 ? -11.423 5.093 6.797 1.00 67.75 87 ARG A CA 1
ATOM 691 C C . ARG A 1 87 ? -11.470 4.069 7.930 1.00 67.75 87 ARG A C 1
ATOM 693 O O . ARG A 1 87 ? -11.289 2.890 7.686 1.00 67.75 87 ARG A O 1
ATOM 700 N N . GLY A 1 88 ? -11.792 4.497 9.148 1.00 72.50 88 GLY A N 1
ATOM 701 C CA . GLY A 1 88 ? -11.845 3.604 10.301 1.00 72.50 88 GLY A CA 1
ATOM 702 C C . GLY A 1 88 ? -13.224 2.984 10.517 1.00 72.50 88 GLY A C 1
ATOM 703 O O . GLY A 1 88 ? -14.250 3.534 10.103 1.00 72.50 88 GLY A O 1
ATOM 704 N N . ARG A 1 89 ? -13.271 1.848 11.224 1.00 81.38 89 ARG A N 1
ATOM 705 C CA . ARG A 1 89 ? -14.520 1.129 11.525 1.00 81.38 89 ARG A CA 1
ATOM 706 C C . ARG A 1 89 ? -14.617 0.684 12.980 1.00 81.38 89 ARG A C 1
ATOM 708 O O . ARG A 1 89 ? -13.653 0.155 13.528 1.00 81.38 89 ARG A O 1
ATOM 715 N N . TRP A 1 90 ? -15.795 0.838 13.586 1.00 84.81 90 TRP A N 1
ATOM 716 C CA . TRP A 1 90 ? -16.154 0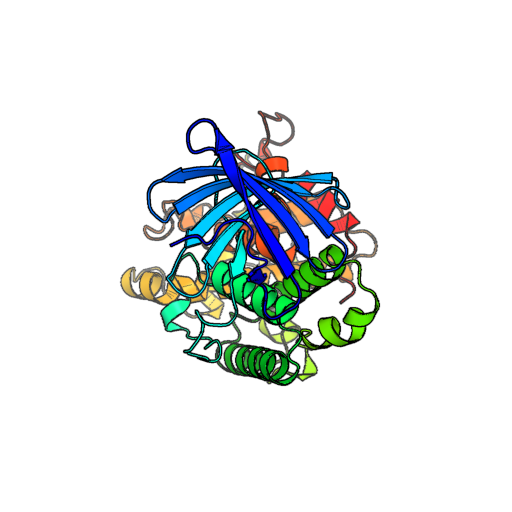.285 14.897 1.00 84.81 90 TRP A CA 1
ATOM 717 C C . TRP A 1 90 ? -17.395 -0.592 14.774 1.00 84.81 90 TRP A C 1
ATOM 719 O O . TRP A 1 90 ? -18.355 -0.229 14.107 1.00 84.81 90 TRP A O 1
ATOM 729 N N . PHE A 1 91 ? -17.428 -1.733 15.455 1.00 83.69 91 PHE A N 1
ATOM 730 C CA . PHE A 1 91 ? -18.591 -2.620 15.412 1.00 83.69 91 PHE A CA 1
ATOM 731 C C . PHE A 1 91 ? -18.739 -3.432 16.697 1.00 83.69 91 PHE A C 1
ATOM 733 O O . PHE A 1 91 ? -17.766 -3.750 17.382 1.00 83.69 91 PHE A O 1
ATOM 740 N N . THR A 1 92 ? -19.974 -3.798 17.021 1.00 82.00 92 THR A N 1
ATOM 741 C CA . THR A 1 92 ? -20.301 -4.722 18.121 1.00 82.00 92 THR A CA 1
ATOM 742 C C . THR A 1 92 ? -20.163 -6.187 17.676 1.00 82.00 92 THR A C 1
ATOM 744 O O . THR A 1 92 ? -20.510 -6.512 16.541 1.00 82.00 92 THR A O 1
ATOM 747 N N . GLU A 1 93 ? -19.705 -7.079 18.566 1.00 65.00 93 GLU A N 1
ATOM 748 C CA . GLU A 1 93 ? -19.288 -8.481 18.306 1.00 65.00 93 GLU A CA 1
ATOM 749 C C . GLU A 1 93 ? -20.213 -9.353 17.435 1.00 65.00 93 GLU A C 1
ATOM 751 O O . GLU A 1 93 ? -19.744 -10.325 16.846 1.00 65.00 93 GLU A O 1
ATOM 756 N N . LYS A 1 94 ? -21.511 -9.046 17.330 1.00 50.88 94 LYS A N 1
ATOM 757 C CA . LYS A 1 94 ? -22.495 -9.923 16.675 1.00 50.88 94 LYS A CA 1
ATOM 758 C C . LYS A 1 94 ? -22.801 -9.644 15.204 1.00 50.88 94 LYS A C 1
ATOM 760 O O . LYS A 1 94 ? -23.447 -10.482 14.588 1.00 50.88 94 LYS A O 1
ATOM 765 N N . ASN A 1 95 ? -22.315 -8.554 14.612 1.00 44.16 95 ASN A N 1
ATOM 766 C CA . ASN A 1 95 ? -22.577 -8.274 13.190 1.00 44.16 95 ASN A CA 1
ATOM 767 C C . ASN A 1 95 ? -21.536 -8.880 12.226 1.00 44.16 95 ASN A C 1
ATOM 769 O O . ASN A 1 95 ? -21.514 -8.515 11.059 1.00 44.16 95 ASN A O 1
ATOM 773 N N . ASN A 1 96 ? -20.699 -9.822 12.679 1.00 44.91 96 ASN A N 1
ATOM 774 C CA . ASN A 1 96 ? -19.708 -10.489 11.824 1.00 44.91 96 ASN A CA 1
ATOM 775 C C . ASN A 1 96 ? -19.770 -12.026 11.930 1.00 44.91 96 ASN A C 1
ATOM 777 O O . ASN A 1 96 ? -18.751 -12.705 12.031 1.00 44.91 96 ASN A O 1
ATOM 781 N N . THR A 1 97 ? -20.982 -12.594 11.920 1.00 37.66 97 THR A N 1
ATOM 782 C CA . THR A 1 97 ? -21.205 -14.054 11.837 1.00 37.66 97 THR A CA 1
ATOM 783 C C . THR A 1 97 ? -20.892 -14.679 10.475 1.00 37.66 97 THR A C 1
ATOM 785 O O . THR A 1 97 ? -21.222 -15.840 10.261 1.00 37.66 97 THR A O 1
ATOM 788 N N . GLU A 1 98 ? -20.179 -13.988 9.591 1.00 42.50 98 GLU A N 1
ATOM 789 C CA . GLU A 1 98 ? -19.392 -14.662 8.562 1.00 42.50 98 GLU A CA 1
ATOM 790 C C . GLU A 1 98 ? -17.924 -14.293 8.751 1.00 42.50 98 GLU A C 1
ATOM 792 O O . GLU A 1 98 ? -17.436 -13.270 8.281 1.00 42.50 98 GLU A O 1
ATOM 797 N N . SER A 1 99 ? -17.220 -15.160 9.481 1.00 44.28 99 SER A N 1
ATOM 798 C CA . SER A 1 99 ? -15.772 -15.295 9.399 1.00 44.28 99 SER A CA 1
ATOM 799 C C . SER A 1 99 ? -15.410 -15.813 8.006 1.00 44.28 99 SER A C 1
ATOM 801 O O . SER A 1 99 ? -15.053 -16.979 7.836 1.00 44.28 99 SER A O 1
ATOM 803 N N . ASN A 1 100 ? -15.561 -14.988 6.984 1.00 53.44 100 ASN A N 1
ATOM 804 C CA . ASN A 1 100 ? -14.859 -15.268 5.750 1.00 53.44 100 ASN A CA 1
ATOM 805 C C . ASN A 1 100 ? -13.451 -14.726 5.978 1.00 53.44 100 ASN A C 1
ATOM 807 O O . ASN A 1 100 ? -13.278 -13.523 6.170 1.00 53.44 100 ASN A O 1
ATOM 811 N N . ASP A 1 101 ? -12.473 -15.632 6.069 1.00 64.00 101 ASP A N 1
ATOM 812 C CA . ASP A 1 101 ? -11.061 -15.274 5.943 1.00 64.00 101 ASP A CA 1
ATOM 813 C C . ASP A 1 101 ? -10.940 -14.306 4.763 1.00 64.00 101 ASP A C 1
ATOM 815 O O . ASP A 1 101 ? -11.523 -14.561 3.706 1.00 64.00 101 ASP A O 1
ATOM 819 N N . PHE A 1 102 ? -10.242 -13.184 4.938 1.00 76.31 102 PHE A N 1
ATOM 820 C CA . PHE A 1 102 ? -9.992 -12.291 3.817 1.00 76.31 102 PHE A CA 1
ATOM 821 C C . PHE A 1 102 ? -9.309 -13.082 2.700 1.00 76.31 102 PHE A C 1
ATOM 823 O O . PHE A 1 102 ? -8.284 -13.740 2.910 1.00 76.31 102 PHE A O 1
ATOM 830 N N . VAL A 1 103 ? -9.914 -13.049 1.514 1.00 77.94 103 VAL A N 1
ATOM 831 C CA . VAL A 1 103 ? -9.426 -13.784 0.352 1.00 77.94 103 VAL A CA 1
ATOM 832 C C . VAL A 1 103 ? -8.829 -12.792 -0.623 1.00 77.94 103 VAL A C 1
ATOM 834 O O . VAL A 1 103 ? -9.546 -12.008 -1.239 1.00 77.94 103 VAL A O 1
ATOM 837 N N . PHE A 1 104 ? -7.522 -12.899 -0.833 1.00 82.06 104 PHE A N 1
ATOM 838 C CA . PHE A 1 104 ? -6.873 -12.254 -1.962 1.00 82.06 104 PHE A CA 1
ATOM 839 C C . PHE A 1 104 ? -7.372 -12.895 -3.260 1.00 82.06 104 PHE A C 1
ATOM 841 O O . PHE A 1 104 ? -7.185 -14.091 -3.499 1.00 82.06 104 PHE A O 1
ATOM 848 N N . ASN A 1 105 ? -8.035 -12.105 -4.102 1.00 77.25 105 ASN A N 1
ATOM 849 C CA . ASN A 1 105 ? -8.615 -12.575 -5.351 1.00 77.25 105 ASN A CA 1
ATOM 850 C C . ASN A 1 105 ? -8.236 -11.633 -6.490 1.00 77.25 105 ASN A C 1
ATOM 852 O O . ASN A 1 105 ? -8.606 -10.464 -6.482 1.00 77.25 105 ASN A O 1
ATOM 856 N N . ILE A 1 106 ? -7.564 -12.162 -7.512 1.00 72.94 106 ILE A N 1
ATOM 857 C CA . ILE A 1 106 ? -7.156 -11.374 -8.681 1.00 72.94 106 ILE A CA 1
ATOM 858 C C . ILE A 1 106 ? -8.348 -10.771 -9.435 1.00 72.94 106 ILE A C 1
ATOM 860 O O . ILE A 1 106 ? -8.247 -9.689 -9.989 1.00 72.94 106 ILE A O 1
ATOM 864 N N . ASN A 1 107 ? -9.529 -11.393 -9.385 1.00 72.94 107 ASN A N 1
ATOM 865 C CA . ASN A 1 107 ? -10.732 -10.807 -9.988 1.00 72.94 107 ASN A CA 1
ATOM 866 C C . ASN A 1 107 ? -11.236 -9.569 -9.226 1.00 72.94 107 ASN A C 1
ATOM 868 O O . ASN A 1 107 ? -12.099 -8.851 -9.723 1.00 72.94 107 ASN A O 1
ATOM 872 N N . GLN A 1 108 ? -10.750 -9.342 -8.003 1.00 66.44 108 GLN A N 1
ATOM 873 C CA . GLN A 1 108 ? -11.030 -8.140 -7.224 1.00 66.44 108 GLN A CA 1
ATOM 874 C C . GLN A 1 108 ? -9.962 -7.059 -7.420 1.00 66.44 108 GLN A C 1
ATOM 876 O O . GLN A 1 108 ? -10.242 -5.915 -7.093 1.00 66.44 108 GLN A O 1
ATOM 881 N N . SER A 1 109 ? -8.799 -7.364 -8.012 1.00 65.38 109 SER A N 1
ATOM 882 C CA . SER A 1 109 ? -7.722 -6.379 -8.214 1.00 65.38 109 SER A CA 1
ATOM 883 C C . SER A 1 109 ? -8.025 -5.334 -9.291 1.00 65.38 109 SER A C 1
ATOM 885 O O . SER A 1 109 ? -7.271 -4.379 -9.469 1.00 65.38 109 SER A O 1
ATOM 887 N N . SER A 1 110 ? -9.102 -5.528 -10.054 1.00 65.31 110 SER A N 1
ATOM 888 C CA . SER A 1 110 ? -9.648 -4.532 -10.978 1.00 65.31 110 SER A CA 1
ATOM 889 C C . SER A 1 110 ? -10.689 -3.624 -10.318 1.00 65.31 110 SER A C 1
ATOM 891 O O . SER A 1 110 ? -11.250 -2.759 -10.988 1.00 65.31 110 SER A O 1
ATOM 893 N N . ARG A 1 111 ? -11.028 -3.853 -9.042 1.00 69.19 111 ARG A N 1
ATOM 894 C CA . ARG A 1 111 ? -11.898 -2.951 -8.285 1.00 69.19 111 ARG A CA 1
ATOM 895 C C . ARG A 1 111 ? -11.057 -1.780 -7.792 1.00 69.19 111 ARG A C 1
ATOM 897 O O . ARG A 1 111 ? -9.918 -1.964 -7.380 1.00 69.19 111 ARG A O 1
ATOM 904 N N . TRP A 1 112 ? -11.639 -0.590 -7.842 1.00 65.06 112 TRP A N 1
ATOM 905 C CA . TRP A 1 112 ? -10.979 0.659 -7.461 1.00 65.06 112 TRP A CA 1
ATOM 906 C C . TRP A 1 112 ? -10.653 0.745 -5.959 1.00 65.06 112 TRP A C 1
ATOM 908 O O . TRP A 1 112 ? -9.839 1.568 -5.567 1.00 65.06 112 TRP A O 1
ATOM 918 N N . ASP A 1 113 ? -11.289 -0.092 -5.132 1.00 70.12 113 ASP A N 1
ATOM 919 C CA . ASP A 1 113 ? -11.190 -0.123 -3.669 1.00 70.12 113 ASP A CA 1
ATOM 920 C C . ASP A 1 113 ? -10.370 -1.313 -3.139 1.00 70.12 113 ASP A C 1
ATOM 922 O O . ASP A 1 113 ? -10.414 -1.612 -1.945 1.00 70.12 113 ASP A O 1
ATOM 926 N N . PHE A 1 114 ? -9.656 -2.046 -4.001 1.00 81.12 114 PHE A N 1
ATOM 927 C CA . PHE A 1 114 ? -8.971 -3.279 -3.600 1.00 81.12 114 PHE A CA 1
ATOM 928 C C . PHE A 1 114 ? -7.917 -3.033 -2.516 1.00 81.12 114 PHE A C 1
ATOM 930 O O . PHE A 1 114 ? -7.915 -3.710 -1.487 1.00 81.12 114 PHE A O 1
ATOM 937 N N . GLU A 1 115 ? -7.062 -2.041 -2.733 1.00 87.31 115 GLU A N 1
ATOM 938 C CA . GLU A 1 115 ? -6.028 -1.612 -1.799 1.00 87.31 115 GLU A CA 1
ATOM 939 C C . GLU A 1 115 ? -6.635 -1.127 -0.474 1.00 87.31 115 GLU A C 1
ATOM 941 O O . GLU A 1 115 ? -6.230 -1.593 0.589 1.00 87.31 115 GLU A O 1
ATOM 946 N N . ASP A 1 116 ? -7.668 -0.279 -0.538 1.00 83.56 116 ASP A N 1
ATOM 947 C CA . ASP A 1 116 ? -8.390 0.213 0.643 1.00 83.56 116 ASP A CA 1
ATOM 948 C C . ASP A 1 116 ? -9.008 -0.954 1.443 1.00 83.56 116 ASP A C 1
ATOM 950 O O . ASP A 1 116 ? -8.971 -0.966 2.671 1.00 83.56 116 ASP A O 1
ATOM 954 N N . THR A 1 117 ? -9.510 -1.994 0.766 1.00 84.25 117 THR A N 1
ATOM 955 C CA . THR A 1 117 ? -10.055 -3.192 1.432 1.00 84.25 117 THR A CA 1
ATOM 956 C C . THR A 1 117 ? -8.968 -3.967 2.189 1.00 84.25 117 THR A C 1
ATOM 958 O O . THR A 1 117 ? -9.236 -4.522 3.256 1.00 84.25 117 THR A O 1
ATOM 961 N N . ILE A 1 118 ? -7.738 -4.020 1.663 1.00 90.88 118 ILE A N 1
ATOM 962 C CA . ILE A 1 118 ? -6.600 -4.631 2.368 1.00 90.88 118 ILE A CA 1
ATOM 963 C C . ILE A 1 118 ? -6.285 -3.824 3.631 1.00 90.88 118 ILE A C 1
ATOM 965 O O . ILE A 1 118 ? -6.057 -4.415 4.687 1.00 90.88 118 ILE A O 1
ATOM 969 N N . GLU A 1 119 ? -6.313 -2.492 3.555 1.00 88.38 119 GLU A N 1
ATOM 970 C CA . GLU A 1 119 ? -6.081 -1.643 4.726 1.00 88.38 119 GLU A CA 1
ATOM 971 C C . GLU A 1 119 ? -7.136 -1.839 5.808 1.00 88.38 119 GLU A C 1
ATOM 973 O O . GLU A 1 119 ? -6.786 -2.047 6.971 1.00 88.38 119 GLU A O 1
ATOM 978 N N . GLU A 1 120 ? -8.414 -1.828 5.420 1.00 83.19 120 GLU A N 1
ATOM 979 C CA . GLU A 1 120 ? -9.536 -2.088 6.325 1.00 83.19 120 GLU A CA 1
ATOM 980 C C . GLU A 1 120 ? -9.381 -3.449 7.020 1.00 83.19 120 GLU A C 1
ATOM 982 O O . GLU A 1 120 ? -9.707 -3.599 8.202 1.00 83.19 120 GLU A O 1
ATOM 987 N N . GLU A 1 121 ? -8.864 -4.453 6.308 1.00 87.62 121 GLU A N 1
ATOM 988 C CA . GLU A 1 121 ? -8.619 -5.775 6.869 1.00 87.62 121 GLU A CA 1
ATOM 989 C C . GLU A 1 121 ? -7.442 -5.788 7.853 1.00 87.62 121 GLU A C 1
ATOM 991 O O . GLU A 1 121 ? -7.560 -6.384 8.926 1.00 87.62 121 GLU A O 1
ATOM 996 N N . VAL A 1 122 ? -6.333 -5.107 7.547 1.00 90.50 122 VAL A N 1
ATOM 997 C CA . VAL A 1 122 ? -5.204 -4.963 8.483 1.00 90.50 122 VAL A CA 1
ATOM 998 C C . VAL A 1 122 ? -5.655 -4.241 9.753 1.00 90.50 122 VAL A C 1
ATOM 1000 O O . VAL A 1 122 ? -5.407 -4.740 10.854 1.00 90.50 122 VAL A O 1
ATOM 1003 N N . GLU A 1 123 ? -6.393 -3.133 9.626 1.00 85.25 123 GLU A N 1
ATOM 1004 C CA . GLU A 1 123 ? -6.977 -2.421 10.771 1.00 85.25 123 GLU A CA 1
ATOM 1005 C C . GLU A 1 123 ? -7.876 -3.338 11.592 1.00 85.25 123 GLU A C 1
ATOM 1007 O O . GLU A 1 123 ? -7.776 -3.388 12.822 1.00 85.25 123 GLU A O 1
ATOM 1012 N N . ARG A 1 124 ? -8.749 -4.098 10.918 1.00 81.75 124 ARG A N 1
ATOM 1013 C CA . ARG A 1 124 ? -9.617 -5.068 11.578 1.00 81.75 124 ARG A CA 1
ATOM 1014 C C . ARG A 1 124 ? -8.764 -6.039 12.381 1.00 81.75 124 ARG A C 1
ATOM 1016 O O . ARG A 1 124 ? -8.996 -6.167 13.577 1.00 81.75 124 ARG A O 1
ATOM 1023 N N . LEU A 1 125 ? -7.772 -6.686 11.775 1.00 85.38 125 LEU A N 1
ATOM 1024 C CA . LEU A 1 125 ? -6.899 -7.657 12.443 1.00 85.38 125 LEU A CA 1
ATOM 1025 C C . LEU A 1 125 ? -6.153 -7.054 13.642 1.00 85.38 125 LEU A C 1
ATOM 1027 O O . LEU A 1 125 ? -6.069 -7.711 14.682 1.00 85.38 125 LEU A O 1
ATOM 1031 N N . PHE A 1 126 ? -5.697 -5.803 13.547 1.00 82.12 126 PHE A N 1
ATOM 1032 C CA . PHE A 1 126 ? -5.114 -5.070 14.675 1.00 82.12 126 PHE A CA 1
ATOM 1033 C C . PHE A 1 126 ? -6.098 -4.857 15.820 1.00 82.12 126 PHE A C 1
ATOM 1035 O O . PHE A 1 126 ? -5.751 -5.067 16.981 1.00 82.12 126 PHE A O 1
ATOM 1042 N N . GLN A 1 127 ? -7.345 -4.497 15.513 1.00 74.12 127 GLN A N 1
ATOM 1043 C CA . GLN A 1 127 ? -8.386 -4.369 16.532 1.00 74.12 127 GLN A CA 1
ATOM 1044 C C . GLN A 1 127 ? -8.729 -5.714 17.184 1.00 74.12 127 GLN A C 1
ATOM 1046 O O . GLN A 1 127 ? -9.175 -5.735 18.332 1.00 74.12 127 GLN A O 1
ATOM 1051 N N . LEU A 1 128 ? -8.556 -6.823 16.458 1.00 74.38 128 LEU A N 1
ATOM 1052 C CA . LEU A 1 128 ? -8.858 -8.165 16.948 1.00 74.38 128 LEU A CA 1
ATOM 1053 C C . LEU A 1 128 ? -7.765 -8.772 17.817 1.00 74.38 128 LEU A C 1
ATOM 1055 O O . LEU A 1 128 ? -8.102 -9.535 18.719 1.00 74.38 128 LEU A O 1
ATOM 1059 N N . GLN A 1 129 ? -6.497 -8.487 17.508 1.00 81.06 129 GLN A N 1
ATOM 1060 C CA . GLN A 1 129 ? -5.331 -9.107 18.152 1.00 81.06 129 GLN A CA 1
ATOM 1061 C C . GLN A 1 129 ? -5.407 -10.654 18.163 1.00 81.06 129 GLN A C 1
ATOM 1063 O O . GLN A 1 129 ? -5.020 -11.309 19.127 1.00 81.06 129 GLN A O 1
ATOM 1068 N N . ASP A 1 130 ? -5.956 -11.256 17.097 1.00 82.62 130 ASP A N 1
ATOM 1069 C CA . ASP A 1 130 ? -6.129 -12.712 16.961 1.00 82.62 130 ASP A CA 1
ATOM 1070 C C . ASP A 1 130 ? -5.027 -13.325 16.091 1.00 82.62 130 ASP A C 1
ATOM 1072 O O . ASP A 1 130 ? -5.092 -13.249 14.857 1.00 82.62 130 ASP A O 1
ATOM 1076 N N . GLU A 1 131 ? -4.002 -13.907 16.729 1.00 88.06 131 GLU A N 1
ATOM 1077 C CA . GLU A 1 131 ? -2.767 -14.376 16.066 1.00 88.06 131 GLU A CA 1
ATOM 1078 C C . GLU A 1 131 ? -3.063 -15.292 14.885 1.00 88.06 131 GLU A C 1
ATOM 1080 O O . GLU A 1 131 ? -2.438 -15.182 13.835 1.00 88.06 131 GLU A O 1
ATOM 1085 N N . LYS A 1 132 ? -4.076 -16.153 15.013 1.00 88.25 132 LYS A N 1
ATOM 1086 C CA . LYS A 1 132 ? -4.413 -17.114 13.963 1.00 88.25 132 LYS A CA 1
ATOM 1087 C C . LYS A 1 132 ? -4.977 -16.428 12.730 1.00 88.25 132 LYS A C 1
ATOM 1089 O O . LYS A 1 132 ? -4.687 -16.863 11.619 1.00 88.25 132 LYS A O 1
ATOM 1094 N N . LEU A 1 133 ? -5.791 -15.390 12.918 1.00 87.69 133 LEU A N 1
ATOM 1095 C CA . LEU A 1 133 ? -6.348 -14.626 11.804 1.00 87.69 133 LEU A CA 1
ATOM 1096 C C . LEU A 1 133 ? -5.270 -13.792 11.115 1.00 87.69 133 LEU A C 1
ATOM 1098 O O . LEU A 1 133 ? -5.229 -13.781 9.888 1.00 87.69 133 LEU A O 1
ATOM 1102 N N . ARG A 1 134 ? -4.370 -13.163 11.882 1.00 92.19 134 ARG A N 1
ATOM 1103 C CA . ARG A 1 134 ? -3.206 -12.464 11.318 1.00 92.19 134 ARG A CA 1
ATOM 1104 C C . ARG A 1 134 ? -2.340 -13.418 10.501 1.00 92.19 134 ARG A C 1
ATOM 1106 O O . ARG A 1 134 ? -2.064 -13.141 9.341 1.00 92.19 134 ARG A O 1
ATOM 1113 N N . ASP A 1 135 ? -1.953 -14.552 11.078 1.00 91.75 135 ASP A N 1
ATOM 1114 C CA . ASP A 1 135 ? -1.065 -15.511 10.416 1.00 91.75 135 ASP A CA 1
ATOM 1115 C C . ASP A 1 135 ? -1.717 -16.106 9.157 1.00 91.75 135 ASP A C 1
ATOM 1117 O O . ASP A 1 135 ? -1.048 -16.313 8.145 1.00 91.75 135 ASP A O 1
ATOM 1121 N N . SER A 1 136 ? -3.034 -16.345 9.192 1.00 91.69 136 SER A N 1
ATOM 1122 C CA . SER A 1 136 ? -3.814 -16.762 8.019 1.00 91.69 136 SER A CA 1
ATOM 1123 C C . SER A 1 136 ? -3.807 -15.687 6.928 1.00 91.69 136 SER A C 1
ATOM 1125 O O . SER A 1 136 ? -3.517 -15.989 5.772 1.00 91.69 136 SER A O 1
ATOM 1127 N N . PHE A 1 137 ? -4.056 -14.425 7.292 1.00 94.12 137 PHE A N 1
ATOM 1128 C CA . PHE A 1 137 ? -4.027 -13.292 6.367 1.00 94.12 137 PHE A CA 1
ATOM 1129 C C . PHE A 1 137 ? -2.653 -13.118 5.712 1.00 94.12 137 PHE A C 1
ATOM 1131 O O . PHE A 1 137 ? -2.569 -13.067 4.486 1.00 94.12 137 PHE A O 1
ATOM 1138 N N . VAL A 1 138 ? -1.581 -13.103 6.508 1.00 95.06 138 VAL A N 1
ATOM 1139 C CA . VAL A 1 138 ? -0.199 -12.959 6.024 1.00 95.06 138 VAL A CA 1
ATOM 1140 C C . VAL A 1 138 ? 0.168 -14.111 5.099 1.00 95.06 138 VAL A C 1
ATOM 1142 O O . VAL A 1 138 ? 0.682 -13.886 4.008 1.00 95.06 138 VAL A O 1
ATOM 1145 N N . LYS A 1 139 ? -0.176 -15.348 5.471 1.00 93.94 139 LYS A N 1
ATOM 1146 C CA . LYS A 1 139 ? 0.036 -16.505 4.600 1.00 93.94 139 LYS A CA 1
ATOM 1147 C C . LYS A 1 139 ? -0.719 -16.370 3.275 1.00 93.94 139 LYS A C 1
ATOM 1149 O O . LYS A 1 139 ? -0.136 -16.623 2.225 1.00 93.94 139 LYS A O 1
ATOM 1154 N N . ASN A 1 140 ? -1.988 -15.967 3.310 1.00 93.94 140 ASN A N 1
ATOM 1155 C CA . ASN A 1 140 ? -2.792 -15.788 2.102 1.00 93.94 140 ASN A CA 1
ATOM 1156 C C . ASN A 1 140 ? -2.231 -14.670 1.207 1.00 93.94 140 ASN A C 1
ATOM 1158 O O . ASN A 1 140 ? -2.227 -14.824 -0.014 1.00 93.94 140 ASN A O 1
ATOM 1162 N N . ALA A 1 141 ? -1.722 -13.582 1.796 1.00 95.69 141 ALA A N 1
ATOM 1163 C CA . ALA A 1 141 ? -1.043 -12.506 1.078 1.00 95.69 141 ALA A CA 1
ATOM 1164 C C . ALA A 1 141 ? 0.237 -13.013 0.397 1.00 95.69 141 ALA A C 1
ATOM 1166 O O . ALA A 1 141 ? 0.426 -12.816 -0.804 1.00 95.69 141 ALA A O 1
ATOM 1167 N N . THR A 1 142 ? 1.079 -13.743 1.132 1.00 96.06 142 THR A N 1
ATOM 1168 C CA . THR A 1 142 ? 2.305 -14.355 0.605 1.00 96.06 142 THR A CA 1
ATOM 1169 C C . THR A 1 142 ? 2.005 -15.336 -0.527 1.00 96.06 142 THR A C 1
ATOM 1171 O O . THR A 1 142 ? 2.626 -15.264 -1.587 1.00 96.06 142 THR A O 1
ATOM 1174 N N . A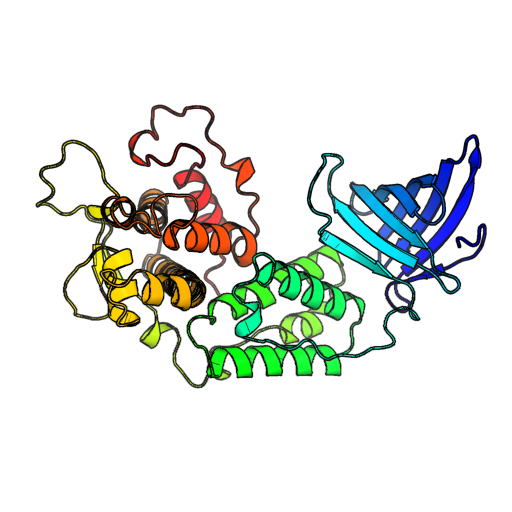SP A 1 143 ? 1.025 -16.226 -0.351 1.00 95.19 143 ASP A N 1
ATOM 1175 C CA . ASP A 1 143 ? 0.601 -17.177 -1.383 1.00 95.19 143 ASP A CA 1
ATOM 1176 C C . ASP A 1 143 ? 0.055 -16.445 -2.622 1.00 95.19 143 ASP A C 1
ATOM 1178 O O . ASP A 1 143 ? 0.351 -16.829 -3.758 1.00 95.19 143 ASP A O 1
ATOM 1182 N N . PHE A 1 144 ? -0.703 -15.362 -2.438 1.00 95.00 144 PHE A N 1
ATOM 1183 C CA . PHE A 1 144 ? -1.200 -14.539 -3.538 1.00 95.00 144 PHE A CA 1
ATOM 1184 C C . PHE A 1 144 ? -0.068 -13.870 -4.324 1.00 95.00 144 PHE A C 1
ATOM 1186 O O . PHE A 1 144 ? -0.056 -13.972 -5.552 1.00 95.00 144 PHE A O 1
ATOM 1193 N N . ILE A 1 145 ? 0.898 -13.248 -3.643 1.00 96.25 145 ILE A N 1
ATOM 1194 C CA . ILE A 1 145 ? 2.051 -12.583 -4.272 1.00 96.25 145 ILE A CA 1
ATOM 1195 C C . ILE A 1 145 ? 2.956 -13.607 -4.970 1.00 96.25 145 ILE A C 1
ATOM 1197 O O . ILE A 1 145 ? 3.399 -13.378 -6.092 1.00 96.25 145 ILE A O 1
ATOM 1201 N N . ASN A 1 146 ? 3.170 -14.781 -4.373 1.00 96.00 146 ASN A N 1
ATOM 1202 C CA . ASN A 1 146 ? 3.914 -15.876 -5.002 1.00 96.00 146 ASN A CA 1
ATOM 1203 C C . ASN A 1 146 ? 3.280 -16.354 -6.315 1.00 96.00 146 ASN A C 1
ATOM 1205 O O . ASN A 1 146 ? 3.992 -16.763 -7.234 1.00 96.00 146 ASN A O 1
ATOM 1209 N N . ASN A 1 147 ? 1.950 -16.302 -6.411 1.00 94.62 147 ASN A N 1
ATOM 1210 C CA . ASN A 1 147 ? 1.222 -16.624 -7.636 1.00 94.62 147 ASN A CA 1
ATOM 1211 C C . ASN A 1 147 ? 1.117 -15.432 -8.600 1.00 94.62 147 ASN A C 1
ATOM 1213 O O . ASN A 1 147 ? 0.984 -15.642 -9.804 1.00 94.62 147 ASN A O 1
ATOM 1217 N N . ASN A 1 148 ? 1.207 -14.198 -8.096 1.00 93.50 148 ASN A N 1
ATOM 1218 C CA . ASN A 1 148 ? 1.069 -12.965 -8.872 1.00 93.50 148 ASN A CA 1
ATOM 1219 C C . ASN A 1 148 ? 2.176 -11.959 -8.503 1.00 93.50 148 ASN A C 1
ATOM 1221 O O . ASN A 1 148 ? 1.900 -10.952 -7.850 1.00 93.50 148 ASN A O 1
ATOM 1225 N N . PRO A 1 149 ? 3.434 -12.185 -8.929 1.00 94.81 149 PRO A N 1
ATOM 1226 C CA . PRO A 1 149 ? 4.578 -11.412 -8.437 1.00 94.81 149 PRO A CA 1
ATOM 1227 C C . PRO A 1 149 ? 4.499 -9.903 -8.691 1.00 94.81 149 PRO A C 1
ATOM 1229 O O . PRO A 1 149 ? 5.097 -9.136 -7.948 1.00 94.81 149 PRO A O 1
ATOM 1232 N N . SER A 1 150 ? 3.741 -9.462 -9.701 1.00 94.00 150 SER A N 1
ATOM 1233 C CA . SER A 1 150 ? 3.484 -8.039 -9.962 1.00 94.00 150 SER A CA 1
ATOM 1234 C C . SER A 1 150 ? 2.808 -7.314 -8.796 1.00 94.00 150 SER A C 1
ATOM 1236 O O . SER A 1 150 ? 2.844 -6.095 -8.749 1.00 94.00 150 SER A O 1
ATOM 1238 N N . PHE A 1 151 ? 2.201 -8.033 -7.853 1.00 94.81 151 PHE A N 1
ATOM 1239 C CA . PHE A 1 151 ? 1.578 -7.474 -6.653 1.00 94.81 151 PHE A CA 1
ATOM 1240 C C . PHE A 1 151 ? 2.530 -7.417 -5.453 1.00 94.81 151 PHE A C 1
ATOM 1242 O O . PHE A 1 151 ? 2.080 -7.201 -4.332 1.00 94.81 151 PHE A O 1
ATOM 1249 N N . TYR A 1 152 ? 3.836 -7.625 -5.654 1.00 96.06 152 TYR A N 1
ATOM 1250 C CA . TYR A 1 152 ? 4.812 -7.615 -4.564 1.00 96.06 152 TYR A CA 1
ATOM 1251 C C . TYR A 1 152 ? 4.759 -6.328 -3.738 1.00 96.06 152 TYR A C 1
ATOM 1253 O O . TYR A 1 152 ? 4.868 -6.404 -2.523 1.00 96.06 152 TYR A O 1
ATOM 1261 N N . TRP A 1 153 ? 4.499 -5.172 -4.356 1.00 95.31 153 TRP A N 1
ATOM 1262 C CA . TRP A 1 153 ? 4.361 -3.902 -3.639 1.00 95.31 153 TRP A CA 1
ATOM 1263 C C . TRP A 1 153 ? 3.302 -3.920 -2.508 1.00 95.31 153 TRP A C 1
ATOM 1265 O O . TRP A 1 153 ? 3.423 -3.157 -1.550 1.00 95.31 153 TRP A O 1
ATOM 1275 N N . LEU A 1 154 ? 2.306 -4.820 -2.557 1.00 95.31 154 LEU A N 1
ATOM 1276 C CA . LEU A 1 154 ? 1.319 -4.989 -1.483 1.00 95.31 154 LEU A CA 1
ATOM 1277 C C . LEU A 1 154 ? 1.941 -5.451 -0.159 1.00 95.31 154 LEU A C 1
ATOM 1279 O O . LEU A 1 154 ? 1.345 -5.215 0.890 1.00 95.31 154 LEU A O 1
ATOM 1283 N N . SER A 1 155 ? 3.117 -6.089 -0.175 1.00 95.50 155 SER A N 1
ATOM 1284 C CA . SER A 1 155 ? 3.832 -6.434 1.060 1.00 95.50 155 SER A CA 1
ATOM 1285 C C . SER A 1 155 ? 4.157 -5.182 1.879 1.00 95.50 155 SER A C 1
ATOM 1287 O O . SER A 1 155 ? 3.972 -5.183 3.095 1.00 95.50 155 SER A O 1
ATOM 1289 N N . TYR A 1 156 ? 4.548 -4.095 1.207 1.00 93.88 156 TYR A N 1
ATOM 1290 C CA . TYR A 1 156 ? 4.824 -2.805 1.833 1.00 93.88 156 TYR A CA 1
ATOM 1291 C C . TYR A 1 156 ? 3.538 -2.134 2.300 1.00 93.88 156 TYR A C 1
ATOM 1293 O O . TYR A 1 156 ? 3.501 -1.645 3.422 1.00 93.88 156 TYR A O 1
ATOM 1301 N N . LEU A 1 157 ? 2.463 -2.165 1.500 1.00 94.62 157 LEU A N 1
ATOM 1302 C CA . LEU A 1 157 ? 1.157 -1.649 1.932 1.00 94.62 157 LEU A CA 1
ATOM 1303 C C . LEU A 1 157 ? 0.728 -2.302 3.251 1.00 94.62 157 LEU A C 1
ATOM 1305 O O . LEU A 1 157 ? 0.392 -1.596 4.200 1.00 94.62 157 LEU A O 1
ATOM 1309 N N . ILE A 1 158 ? 0.770 -3.638 3.316 1.00 95.50 158 ILE A N 1
ATOM 1310 C CA . ILE A 1 158 ? 0.387 -4.408 4.506 1.00 95.50 158 ILE A CA 1
ATOM 1311 C C . ILE A 1 158 ? 1.264 -4.025 5.700 1.00 95.50 158 ILE A C 1
ATOM 1313 O O . ILE A 1 158 ? 0.740 -3.755 6.781 1.00 95.50 158 ILE A O 1
ATOM 1317 N N . TYR A 1 159 ? 2.582 -3.978 5.502 1.00 93.25 159 TYR A N 1
ATOM 1318 C CA . TYR A 1 159 ? 3.534 -3.645 6.557 1.00 93.25 159 TYR A CA 1
ATOM 1319 C C . TYR A 1 159 ? 3.343 -2.219 7.087 1.00 93.25 159 TYR A C 1
ATOM 1321 O O . TYR A 1 159 ? 3.153 -2.037 8.286 1.00 93.25 159 TYR A O 1
ATOM 1329 N N . TYR A 1 160 ? 3.313 -1.212 6.212 1.00 91.25 160 TYR A N 1
ATOM 1330 C CA . TYR A 1 160 ? 3.164 0.183 6.631 1.00 91.25 160 TYR A CA 1
ATOM 1331 C C . TYR A 1 160 ? 1.784 0.464 7.219 1.00 91.25 160 TYR A C 1
ATOM 1333 O O . TYR A 1 160 ? 1.658 1.285 8.126 1.00 91.25 160 TYR A O 1
ATOM 1341 N N . LYS A 1 161 ? 0.739 -0.248 6.774 1.00 91.81 161 LYS A N 1
ATOM 1342 C CA . LYS A 1 161 ? -0.566 -0.144 7.429 1.00 91.81 161 LYS A CA 1
ATOM 1343 C C . LYS A 1 161 ? -0.534 -0.711 8.844 1.00 91.81 161 LYS A C 1
ATOM 1345 O O . LYS A 1 161 ? -1.115 -0.132 9.760 1.00 91.81 161 LYS A O 1
ATOM 1350 N N . ALA A 1 162 ? 0.136 -1.845 9.024 1.00 92.44 162 ALA A N 1
ATOM 1351 C CA . ALA A 1 162 ? 0.333 -2.448 10.332 1.00 92.44 162 ALA A CA 1
ATOM 1352 C C . ALA A 1 162 ? 1.156 -1.533 11.255 1.00 92.44 162 ALA A C 1
ATOM 1354 O O . ALA A 1 162 ? 0.828 -1.391 12.432 1.00 92.44 162 ALA A O 1
ATOM 1355 N N . GLU A 1 163 ? 2.180 -0.876 10.713 1.00 89.88 163 GLU A N 1
ATOM 1356 C CA . GLU A 1 163 ? 3.003 0.099 11.425 1.00 89.88 163 GLU A CA 1
ATOM 1357 C C . GLU A 1 163 ? 2.187 1.323 11.872 1.00 89.88 163 GLU A C 1
ATOM 1359 O O . GLU A 1 163 ? 2.236 1.702 13.044 1.00 89.88 163 GLU A O 1
ATOM 1364 N N . GLU A 1 164 ? 1.369 1.895 10.982 1.00 87.00 164 GLU A N 1
ATOM 1365 C CA . GLU A 1 164 ? 0.434 2.976 11.318 1.00 87.00 164 GLU A CA 1
ATOM 1366 C C . GLU A 1 164 ? -0.485 2.553 12.476 1.00 87.00 164 GLU A C 1
ATOM 1368 O O . GLU A 1 164 ? -0.550 3.233 13.501 1.00 87.00 164 GLU A O 1
ATOM 1373 N N . CYS A 1 165 ? -1.121 1.379 12.374 1.00 84.19 165 CYS A N 1
ATOM 1374 C CA . CYS A 1 165 ? -1.992 0.849 13.428 1.00 84.19 165 CYS A CA 1
ATOM 1375 C C . CYS A 1 165 ? -1.254 0.669 14.765 1.00 84.19 165 CYS A C 1
ATOM 1377 O O . CYS A 1 165 ? -1.823 0.917 15.833 1.00 84.19 165 CYS A O 1
ATOM 1379 N N . TYR A 1 166 ? 0.006 0.232 14.722 1.00 85.81 166 TYR A N 1
ATOM 1380 C CA . TYR A 1 166 ? 0.852 0.092 15.900 1.00 85.81 166 TYR A CA 1
ATOM 1381 C C . TYR A 1 166 ? 1.122 1.448 16.560 1.00 85.81 166 TYR A C 1
ATOM 1383 O O . TYR A 1 166 ? 0.825 1.607 17.748 1.00 85.81 166 TYR A O 1
ATOM 1391 N N . TYR A 1 167 ? 1.606 2.440 15.811 1.00 77.75 167 TYR A N 1
ATOM 1392 C CA . TYR A 1 167 ? 1.909 3.758 16.371 1.00 77.75 167 TYR A CA 1
ATOM 1393 C C . TYR A 1 167 ? 0.660 4.479 16.882 1.00 77.75 167 TYR A C 1
ATOM 1395 O O . TYR A 1 167 ? 0.701 5.094 17.949 1.00 77.75 167 TYR A O 1
ATOM 1403 N N . GLU A 1 168 ? -0.471 4.354 16.186 1.00 78.88 168 GLU A N 1
ATOM 1404 C CA . GLU A 1 168 ? -1.743 4.916 16.645 1.00 78.88 168 GLU A CA 1
ATOM 1405 C C . GLU A 1 168 ? -2.268 4.253 17.924 1.00 78.88 168 GLU A C 1
ATOM 1407 O O . GLU A 1 168 ? -2.964 4.894 18.714 1.00 78.88 168 GLU A O 1
ATOM 1412 N N . SER A 1 169 ? -1.920 2.986 18.170 1.00 75.12 169 SER A N 1
ATOM 1413 C CA . SER A 1 169 ? -2.316 2.295 19.400 1.00 75.12 169 SER A CA 1
ATOM 1414 C C . SER A 1 169 ? -1.603 2.833 20.648 1.00 75.12 169 SER A C 1
ATOM 1416 O O . SER A 1 169 ? -2.148 2.744 21.755 1.00 75.12 169 SER A O 1
ATOM 1418 N N . GLY A 1 170 ? -0.380 3.358 20.486 1.00 70.94 170 GLY A N 1
ATOM 1419 C CA . GLY A 1 170 ? 0.499 3.756 21.587 1.00 70.94 170 GLY A CA 1
ATOM 1420 C C . GLY A 1 170 ? 0.806 2.620 22.571 1.00 70.94 170 GLY A C 1
ATOM 1421 O O . GLY A 1 170 ? 1.001 2.885 23.759 1.00 70.94 170 GLY A O 1
ATOM 1422 N N . ASN A 1 171 ? 0.756 1.363 22.117 1.00 73.38 171 ASN A N 1
ATOM 1423 C CA . ASN A 1 171 ? 0.949 0.183 22.951 1.00 73.38 171 ASN A CA 1
ATOM 1424 C C . ASN A 1 171 ? 2.192 -0.608 22.526 1.00 73.38 171 ASN A C 1
ATOM 1426 O O . ASN A 1 171 ? 2.125 -1.437 21.619 1.00 73.38 171 ASN A O 1
ATOM 1430 N N . ASP A 1 172 ? 3.295 -0.403 23.246 1.00 77.12 172 ASP A N 1
ATOM 1431 C CA . ASP A 1 172 ? 4.580 -1.064 22.988 1.00 77.12 172 ASP A CA 1
ATOM 1432 C C . ASP A 1 172 ? 4.493 -2.604 23.041 1.00 77.12 172 ASP A C 1
ATOM 1434 O O . ASP A 1 172 ? 5.267 -3.293 22.373 1.00 77.12 172 ASP A O 1
ATOM 1438 N N . ASP A 1 173 ? 3.514 -3.168 23.764 1.00 78.62 173 ASP A N 1
ATOM 1439 C CA . ASP A 1 173 ? 3.299 -4.621 23.838 1.00 78.62 173 ASP A CA 1
ATOM 1440 C C . ASP A 1 173 ? 2.850 -5.226 22.491 1.00 78.62 173 ASP A C 1
ATOM 1442 O O . ASP A 1 173 ? 2.884 -6.444 22.312 1.00 78.62 173 ASP A O 1
ATOM 1446 N N . LEU A 1 174 ? 2.434 -4.398 21.524 1.00 81.38 174 LEU A N 1
ATOM 1447 C CA . LEU A 1 174 ? 2.048 -4.835 20.181 1.00 81.38 174 LEU A CA 1
ATOM 1448 C C . LEU A 1 174 ? 3.225 -4.914 19.198 1.00 81.38 174 LEU A C 1
ATOM 1450 O O . LEU A 1 174 ? 2.998 -5.259 18.043 1.00 81.38 174 LEU A O 1
ATOM 1454 N N . CYS A 1 175 ? 4.466 -4.651 19.615 1.00 83.75 175 CYS A N 1
ATOM 1455 C CA . CYS A 1 175 ? 5.626 -4.677 18.716 1.00 83.75 175 CYS A CA 1
ATOM 1456 C C . CYS A 1 175 ? 5.835 -6.055 18.046 1.00 83.75 175 CYS A C 1
ATOM 1458 O O . CYS A 1 175 ? 5.934 -6.153 16.819 1.00 83.75 175 CYS A O 1
ATOM 1460 N N . ASP A 1 176 ? 5.802 -7.141 18.829 1.00 85.25 176 ASP A N 1
ATOM 1461 C CA . ASP A 1 176 ? 5.9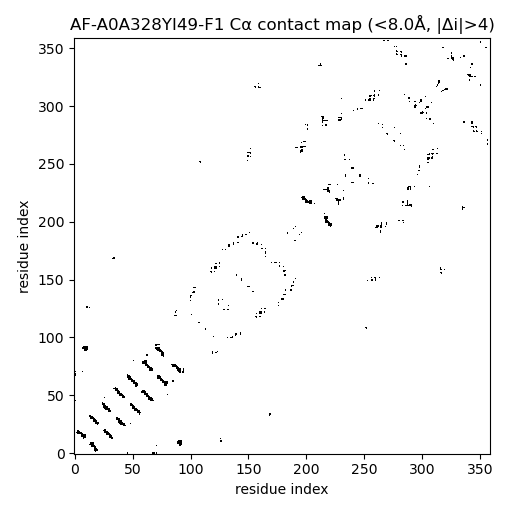00 -8.517 18.308 1.00 85.25 176 ASP A CA 1
ATOM 1462 C C . ASP A 1 176 ? 4.686 -8.878 17.439 1.00 85.25 176 ASP A C 1
ATOM 1464 O O . ASP A 1 176 ? 4.782 -9.623 16.460 1.00 85.25 176 ASP A O 1
ATOM 1468 N N . TRP A 1 177 ? 3.522 -8.333 17.794 1.00 86.75 177 TRP A N 1
ATOM 1469 C CA . TRP A 1 177 ? 2.287 -8.540 17.056 1.00 86.75 177 TRP A CA 1
ATOM 1470 C C . TRP A 1 177 ? 2.355 -7.919 15.656 1.00 86.75 177 TRP A C 1
ATOM 1472 O O . TRP A 1 177 ? 2.087 -8.606 14.665 1.00 86.75 177 TRP A O 1
ATOM 1482 N N . TYR A 1 178 ? 2.743 -6.645 15.606 1.00 87.50 178 TYR A N 1
ATOM 1483 C CA . TYR A 1 178 ? 2.989 -5.845 14.413 1.00 87.50 178 TYR A CA 1
ATOM 1484 C C . TYR A 1 178 ? 4.017 -6.508 13.498 1.00 87.50 178 TYR A C 1
ATOM 1486 O O . TYR A 1 178 ? 3.738 -6.715 12.320 1.00 87.50 178 TYR A O 1
ATOM 1494 N N . SER A 1 179 ? 5.152 -6.935 14.058 1.00 89.00 179 SER A N 1
ATOM 1495 C CA . SER A 1 179 ? 6.218 -7.611 13.310 1.00 89.00 179 SER A CA 1
ATOM 1496 C C . SER A 1 179 ? 5.720 -8.875 12.593 1.00 89.00 179 SER A C 1
ATOM 1498 O O . SER A 1 179 ? 6.269 -9.274 11.570 1.00 89.00 179 SER A O 1
ATOM 1500 N N . GLY A 1 180 ? 4.638 -9.489 13.086 1.00 91.44 180 GLY A N 1
ATOM 1501 C CA . GLY A 1 180 ? 3.979 -10.620 12.437 1.00 91.44 180 GLY A CA 1
ATOM 1502 C C . GLY A 1 180 ? 3.314 -10.306 11.090 1.00 91.44 180 GLY A C 1
ATOM 1503 O O . GLY A 1 180 ? 2.990 -11.248 10.377 1.00 91.44 180 GLY A O 1
ATOM 1504 N N . PHE A 1 181 ? 3.115 -9.033 10.728 1.00 93.88 181 PHE A N 1
ATOM 1505 C CA . PHE A 1 181 ? 2.624 -8.610 9.406 1.00 93.88 181 PHE A CA 1
ATOM 1506 C C . PHE A 1 181 ? 3.734 -8.452 8.362 1.00 93.88 181 PHE A C 1
ATOM 1508 O O . PHE A 1 181 ? 3.433 -8.201 7.197 1.00 93.88 181 PHE A O 1
ATOM 1515 N N . GLN A 1 182 ? 5.004 -8.577 8.748 1.00 92.56 182 GLN A N 1
ATOM 1516 C CA . GLN A 1 182 ? 6.115 -8.426 7.821 1.00 92.56 182 GLN A CA 1
ATOM 1517 C C . GLN A 1 182 ? 6.200 -9.629 6.871 1.00 92.56 182 GLN A C 1
ATOM 1519 O O . GLN A 1 182 ? 6.332 -10.771 7.309 1.00 92.56 182 GLN A O 1
ATOM 1524 N N . LEU A 1 183 ? 6.163 -9.361 5.564 1.00 92.06 183 LEU A N 1
ATOM 1525 C CA . LEU A 1 183 ? 6.424 -10.352 4.519 1.00 92.06 183 LEU A CA 1
ATOM 1526 C C . LEU A 1 183 ? 7.868 -10.174 4.040 1.00 92.06 183 LEU A C 1
ATOM 1528 O O . LEU A 1 183 ? 8.183 -9.220 3.329 1.00 92.06 183 LEU A O 1
ATOM 1532 N N . LEU A 1 184 ? 8.754 -11.074 4.454 1.00 87.19 184 LEU A N 1
ATOM 1533 C CA . LEU A 1 184 ? 10.189 -10.970 4.199 1.00 87.19 184 LEU A CA 1
ATOM 1534 C C . LEU A 1 184 ? 10.549 -11.537 2.823 1.00 87.19 184 LEU A C 1
ATOM 1536 O O . LEU A 1 184 ? 9.901 -12.456 2.333 1.00 87.19 184 LEU A O 1
ATOM 1540 N N . GLU A 1 185 ? 11.661 -11.079 2.234 1.00 85.31 185 GLU A N 1
ATOM 1541 C CA . GLU A 1 185 ? 12.150 -11.573 0.931 1.00 85.31 185 GLU A CA 1
ATOM 1542 C C . GLU A 1 185 ? 12.226 -13.114 0.871 1.00 85.31 185 GLU A C 1
ATOM 1544 O O . GLU A 1 185 ? 11.867 -13.733 -0.128 1.00 85.31 185 GLU A O 1
ATOM 1549 N N . LYS A 1 186 ? 12.625 -13.749 1.981 1.00 89.38 186 LYS A N 1
ATOM 1550 C CA . LYS A 1 186 ? 12.738 -15.212 2.119 1.00 89.38 186 LYS A CA 1
ATOM 1551 C C . LYS A 1 186 ? 11.401 -15.967 2.045 1.00 89.38 186 LYS A C 1
ATOM 1553 O O . LYS A 1 186 ? 11.422 -17.188 1.894 1.00 89.38 186 LYS A O 1
ATOM 1558 N N . ASP A 1 187 ? 10.275 -15.275 2.208 1.00 92.06 187 ASP A N 1
ATOM 1559 C CA . ASP A 1 187 ? 8.933 -15.864 2.175 1.00 92.06 187 ASP A CA 1
ATOM 1560 C C . ASP A 1 187 ? 8.418 -16.006 0.729 1.00 92.06 187 ASP A C 1
ATOM 1562 O O . ASP A 1 187 ? 7.433 -16.708 0.469 1.00 92.06 187 ASP A O 1
ATOM 1566 N N . PHE A 1 188 ? 9.116 -15.389 -0.231 1.00 95.81 188 PHE A N 1
ATOM 1567 C CA . PHE A 1 188 ? 8.770 -15.423 -1.644 1.00 95.81 188 PHE A CA 1
ATOM 1568 C C . PHE A 1 188 ? 9.559 -16.481 -2.423 1.00 95.81 188 PHE A C 1
ATOM 1570 O O . PHE A 1 188 ? 10.726 -16.772 -2.163 1.00 95.81 188 PHE A O 1
ATOM 1577 N N . ASN A 1 189 ? 8.913 -17.063 -3.433 1.00 96.12 189 ASN A N 1
ATOM 1578 C CA . ASN A 1 189 ? 9.502 -18.049 -4.343 1.00 96.12 189 ASN A CA 1
ATOM 1579 C C . ASN A 1 189 ? 10.285 -17.410 -5.510 1.00 96.12 189 ASN A C 1
ATOM 1581 O O . ASN A 1 189 ? 10.702 -18.108 -6.437 1.00 96.12 189 ASN A O 1
ATOM 1585 N N . PHE A 1 190 ? 10.471 -16.091 -5.467 1.00 95.69 190 PHE A N 1
ATOM 1586 C CA . PHE A 1 190 ? 11.216 -15.286 -6.426 1.00 95.69 190 PHE A CA 1
ATOM 1587 C C . PHE A 1 190 ? 12.041 -14.238 -5.676 1.00 95.69 190 PHE A C 1
ATOM 1589 O O . PHE A 1 190 ? 11.668 -13.831 -4.581 1.00 95.69 190 PHE A O 1
ATOM 1596 N N . ASN A 1 191 ? 13.135 -13.775 -6.282 1.00 94.56 191 ASN A N 1
ATOM 1597 C CA . ASN A 1 191 ? 13.869 -12.619 -5.781 1.00 94.56 191 ASN A CA 1
ATOM 1598 C C . ASN A 1 191 ? 13.244 -11.332 -6.367 1.00 94.56 191 ASN A C 1
ATOM 1600 O O . ASN A 1 191 ? 13.272 -11.165 -7.592 1.00 94.56 191 ASN A O 1
ATOM 1604 N N . PRO A 1 192 ? 12.670 -10.428 -5.549 1.00 92.75 192 PRO A N 1
ATOM 1605 C CA . PRO A 1 192 ? 12.036 -9.208 -6.046 1.00 92.75 192 PRO A CA 1
ATOM 1606 C C . PRO A 1 192 ? 13.021 -8.279 -6.759 1.00 92.75 192 PRO A C 1
ATOM 1608 O O . PRO A 1 192 ? 12.702 -7.762 -7.829 1.00 92.75 192 PRO A O 1
ATOM 1611 N N . LYS A 1 193 ? 14.238 -8.121 -6.221 1.00 91.81 193 LYS A N 1
ATOM 1612 C CA . LYS A 1 193 ? 15.282 -7.270 -6.808 1.00 91.81 193 LYS A CA 1
ATOM 1613 C C . LYS A 1 193 ? 15.729 -7.809 -8.164 1.00 91.81 193 LYS A C 1
ATOM 1615 O O . LYS A 1 193 ? 15.806 -7.050 -9.117 1.00 91.81 193 LYS A O 1
ATOM 1620 N N . GLU A 1 194 ? 15.949 -9.113 -8.303 1.00 92.94 194 GLU A N 1
ATOM 1621 C CA . GLU A 1 194 ? 16.308 -9.697 -9.606 1.00 92.94 194 GLU A CA 1
ATOM 1622 C C . GLU A 1 194 ? 15.167 -9.608 -10.630 1.00 92.94 194 GLU A C 1
ATOM 1624 O O . GLU A 1 194 ? 15.420 -9.554 -11.832 1.00 92.94 194 GLU A O 1
ATOM 1629 N N . LYS A 1 195 ? 13.911 -9.624 -10.170 1.00 93.31 195 LYS A N 1
ATOM 1630 C CA . LYS A 1 195 ? 12.739 -9.689 -11.046 1.00 93.31 195 LYS A CA 1
ATOM 1631 C C . LYS A 1 195 ? 12.222 -8.328 -11.504 1.00 93.31 195 LYS A C 1
ATOM 163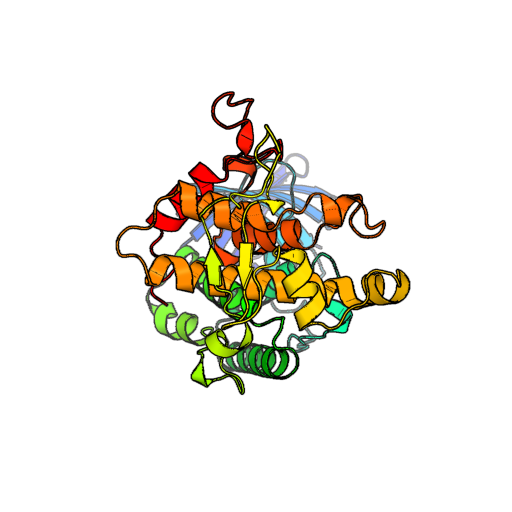3 O O . LYS A 1 195 ? 11.673 -8.247 -12.598 1.00 93.31 195 LYS A O 1
ATOM 1638 N N . PHE A 1 196 ? 12.349 -7.300 -10.671 1.00 95.44 196 PHE A N 1
ATOM 1639 C CA . PHE A 1 196 ? 11.647 -6.031 -10.868 1.00 95.44 196 PHE A CA 1
ATOM 1640 C C . PHE A 1 196 ? 12.533 -4.791 -10.765 1.00 95.44 196 PHE A C 1
ATOM 1642 O O . PHE A 1 196 ? 12.057 -3.708 -11.095 1.00 95.44 196 PHE A O 1
ATOM 1649 N N . ASN A 1 197 ? 13.790 -4.917 -10.329 1.00 95.00 197 ASN A N 1
ATOM 1650 C CA . ASN A 1 197 ? 14.691 -3.772 -10.260 1.00 95.00 197 ASN A CA 1
ATOM 1651 C C . ASN A 1 197 ? 15.062 -3.287 -11.666 1.00 95.00 197 ASN A C 1
ATOM 1653 O O . ASN A 1 197 ? 15.623 -4.039 -12.468 1.00 95.00 197 ASN A O 1
ATOM 1657 N N . LEU A 1 198 ? 14.773 -2.020 -11.936 1.00 95.75 198 LEU A N 1
ATOM 1658 C CA . LEU A 1 198 ? 15.158 -1.310 -13.142 1.00 95.75 198 LEU A CA 1
ATOM 1659 C C . LEU A 1 198 ? 16.315 -0.363 -12.813 1.00 95.75 198 LEU A C 1
ATOM 1661 O O . LEU A 1 198 ? 16.337 0.288 -11.770 1.00 95.75 198 LEU A O 1
ATOM 1665 N N . ASN A 1 199 ? 17.267 -0.234 -13.732 1.00 93.81 199 ASN A N 1
ATOM 1666 C CA . ASN A 1 199 ? 18.303 0.784 -13.611 1.00 93.81 199 ASN A CA 1
ATOM 1667 C C . ASN A 1 199 ? 17.760 2.108 -14.153 1.00 93.81 199 ASN A C 1
ATOM 1669 O O . ASN A 1 199 ? 17.511 2.216 -15.356 1.00 93.81 199 ASN A O 1
ATOM 1673 N N . PHE A 1 200 ? 17.604 3.096 -13.276 1.00 92.75 200 PHE A N 1
ATOM 1674 C CA . PHE A 1 200 ? 17.255 4.465 -13.645 1.00 92.75 200 PHE A CA 1
ATOM 1675 C C . PHE A 1 200 ? 18.498 5.253 -14.080 1.00 92.75 200 PHE A C 1
ATOM 1677 O O . PHE A 1 200 ? 19.536 5.213 -13.411 1.00 92.75 200 PHE A O 1
ATOM 1684 N N . TYR A 1 201 ? 18.389 5.981 -15.191 1.00 90.06 201 TYR A N 1
ATOM 1685 C CA . TYR A 1 201 ? 19.425 6.878 -15.691 1.00 90.06 201 TYR A CA 1
ATOM 1686 C C . TYR A 1 201 ? 18.942 8.331 -15.551 1.00 90.06 201 TYR A C 1
ATOM 1688 O O . TYR A 1 201 ? 18.126 8.763 -16.364 1.00 90.06 201 TYR A O 1
ATOM 1696 N N . PRO A 1 202 ? 19.446 9.083 -14.551 1.00 84.75 202 PRO A N 1
ATOM 1697 C CA . PRO A 1 202 ? 19.017 10.461 -14.289 1.00 84.75 202 PRO A CA 1
ATOM 1698 C C . PRO A 1 202 ? 19.548 11.461 -15.325 1.00 84.75 202 PRO A C 1
ATOM 1700 O O . PRO A 1 202 ? 19.092 12.596 -15.395 1.00 84.75 202 PRO A O 1
ATOM 1703 N N . GLU A 1 203 ? 20.533 11.058 -16.128 1.00 83.44 203 GLU A N 1
ATOM 1704 C CA . GLU A 1 203 ? 21.059 11.873 -17.218 1.00 83.44 203 GLU A CA 1
ATOM 1705 C C . GLU A 1 203 ? 20.029 11.932 -18.351 1.00 83.44 203 GLU A C 1
ATOM 1707 O O . GLU A 1 203 ? 19.641 10.892 -18.894 1.00 83.44 203 GLU A O 1
ATOM 1712 N N . LYS A 1 204 ? 19.616 13.150 -18.719 1.00 75.19 204 LYS A N 1
ATOM 1713 C CA . LYS A 1 204 ? 18.751 13.391 -19.879 1.00 75.19 204 LYS A CA 1
ATOM 1714 C C . LYS A 1 204 ? 19.395 12.835 -21.148 1.00 75.19 204 LYS A C 1
ATOM 1716 O O . LYS A 1 204 ? 20.607 12.951 -21.339 1.00 75.19 204 LYS A O 1
ATOM 1721 N N . ASP A 1 205 ? 18.579 12.253 -22.022 1.00 74.00 205 ASP A N 1
ATOM 1722 C CA . ASP A 1 205 ? 19.031 11.770 -23.325 1.00 74.00 205 ASP A CA 1
ATOM 1723 C C . ASP A 1 205 ? 19.636 12.920 -24.142 1.00 74.00 205 ASP A C 1
ATOM 1725 O O . ASP A 1 205 ? 18.941 13.847 -24.556 1.00 74.00 205 ASP A O 1
ATOM 1729 N N . GLU A 1 206 ? 20.945 12.845 -24.400 1.00 66.38 206 GLU A N 1
ATOM 1730 C CA . GLU A 1 206 ? 21.690 13.851 -25.169 1.00 66.38 206 GLU A CA 1
ATOM 1731 C C . GLU A 1 206 ? 21.168 14.015 -26.608 1.00 66.38 206 GLU A C 1
ATOM 1733 O O . GLU A 1 206 ? 21.499 14.996 -27.273 1.00 66.38 206 GLU A O 1
ATOM 1738 N N . ASN A 1 207 ? 20.372 13.058 -27.101 1.00 65.88 207 ASN A N 1
ATOM 1739 C CA . ASN A 1 207 ? 19.762 13.096 -28.431 1.00 65.88 207 ASN A CA 1
ATOM 1740 C C . ASN A 1 207 ? 18.343 13.683 -28.433 1.00 65.88 207 ASN A C 1
ATOM 1742 O O . ASN A 1 207 ? 17.691 13.679 -29.480 1.00 65.88 207 ASN A O 1
ATOM 1746 N N . SER A 1 208 ? 17.841 14.150 -27.287 1.00 65.50 208 SER A N 1
ATOM 1747 C CA . SER A 1 208 ? 16.576 14.875 -27.226 1.00 65.50 208 SER A CA 1
ATOM 1748 C C . SER A 1 208 ? 16.749 16.253 -27.868 1.00 65.50 208 SER A C 1
ATOM 1750 O O . SER A 1 208 ? 17.369 17.155 -27.312 1.00 65.50 208 SER A O 1
ATOM 1752 N N . ASP A 1 209 ? 16.199 16.419 -29.072 1.00 55.94 209 ASP A N 1
ATOM 1753 C CA . ASP A 1 209 ? 16.162 17.702 -29.789 1.00 55.94 209 ASP A CA 1
ATOM 1754 C C . ASP A 1 209 ? 15.099 18.670 -29.210 1.00 55.94 209 ASP A C 1
ATOM 1756 O O . ASP A 1 209 ? 14.831 19.733 -29.785 1.00 55.94 209 ASP A O 1
ATOM 1760 N N . SER A 1 210 ? 14.446 18.307 -28.098 1.00 58.75 210 SER A N 1
ATOM 1761 C CA . SER A 1 210 ? 13.408 19.117 -27.466 1.00 58.75 210 SER A CA 1
ATOM 1762 C C . SER A 1 210 ? 14.015 20.282 -26.684 1.00 58.75 210 SER A C 1
ATOM 1764 O O . SER A 1 210 ? 14.922 20.119 -25.877 1.00 58.75 210 SER A O 1
ATOM 1766 N N . TYR A 1 211 ? 13.478 21.486 -26.897 1.00 56.38 211 TYR A N 1
ATOM 1767 C CA . TYR A 1 211 ? 13.794 22.655 -26.066 1.00 56.38 211 TYR A CA 1
ATOM 1768 C C . TYR A 1 211 ? 13.130 22.578 -24.676 1.00 56.38 211 TYR A C 1
ATOM 1770 O O . TYR A 1 211 ? 13.471 23.354 -23.790 1.00 56.38 211 TYR A O 1
ATOM 1778 N N . TRP A 1 212 ? 12.164 21.671 -24.511 1.00 64.12 212 TRP A N 1
ATOM 1779 C CA . TRP A 1 212 ? 11.384 21.470 -23.293 1.00 64.12 212 TRP A CA 1
ATOM 1780 C C . TRP A 1 212 ? 11.726 20.124 -22.669 1.00 64.12 212 TRP A C 1
ATOM 1782 O O . TRP A 1 212 ? 11.807 19.129 -23.390 1.00 64.12 212 TRP A O 1
ATOM 1792 N N . ASP A 1 213 ? 11.865 20.101 -21.349 1.00 68.56 213 ASP A N 1
ATOM 1793 C CA . ASP A 1 213 ? 12.054 18.865 -20.597 1.00 68.56 213 ASP A CA 1
ATOM 1794 C C . ASP A 1 213 ? 10.840 17.946 -20.781 1.00 68.56 213 ASP A C 1
ATOM 1796 O O . ASP A 1 213 ? 9.697 18.372 -20.600 1.00 68.56 213 ASP A O 1
ATOM 1800 N N . SER A 1 214 ? 11.085 16.688 -21.152 1.00 74.75 214 SER A N 1
ATOM 1801 C CA . SER A 1 214 ? 10.062 15.644 -21.232 1.00 74.75 214 SER A CA 1
ATOM 1802 C C . SER A 1 214 ? 10.439 14.474 -20.336 1.00 74.75 214 SER A C 1
ATOM 1804 O O . SER A 1 214 ? 11.597 14.068 -20.248 1.00 74.75 214 SER A O 1
ATOM 1806 N N . ALA A 1 215 ? 9.440 13.855 -19.712 1.00 76.50 215 ALA A N 1
ATOM 1807 C CA . ALA A 1 215 ? 9.643 12.660 -18.905 1.00 76.50 215 ALA A CA 1
ATOM 1808 C C . ALA A 1 215 ? 10.220 11.498 -19.740 1.00 76.50 215 ALA A C 1
ATOM 1810 O O . ALA A 1 215 ? 10.922 10.633 -19.215 1.00 76.50 215 ALA A O 1
ATOM 1811 N N . ALA A 1 216 ? 10.023 11.532 -21.065 1.00 75.75 216 ALA A N 1
ATOM 1812 C CA . ALA A 1 216 ? 10.626 10.600 -22.012 1.00 75.75 216 ALA A CA 1
ATOM 1813 C C . ALA A 1 216 ? 12.151 10.763 -22.183 1.00 75.75 216 ALA A C 1
ATOM 1815 O O . ALA A 1 216 ? 12.789 9.855 -22.732 1.00 75.75 216 ALA A O 1
ATOM 1816 N N . ASP A 1 217 ? 12.742 11.877 -21.737 1.00 79.31 217 ASP A N 1
ATOM 1817 C CA . ASP A 1 217 ? 14.191 12.122 -21.795 1.00 79.31 217 ASP A CA 1
ATOM 1818 C C . ASP A 1 217 ? 14.955 11.258 -20.790 1.00 79.31 217 ASP A C 1
ATOM 1820 O O . ASP A 1 217 ? 16.127 10.940 -21.001 1.00 79.31 217 ASP A O 1
ATOM 1824 N N . TYR A 1 218 ? 14.282 10.829 -19.725 1.00 86.62 218 TYR A N 1
ATOM 1825 C CA . TYR A 1 218 ? 14.838 9.944 -18.717 1.00 86.62 218 TYR A CA 1
ATOM 1826 C C . TYR A 1 218 ? 14.652 8.488 -19.125 1.00 86.62 218 TYR A C 1
ATOM 1828 O O . TYR A 1 218 ? 13.576 8.052 -19.547 1.00 86.62 218 TYR A O 1
ATOM 1836 N N . LYS A 1 219 ? 15.730 7.712 -19.009 1.00 90.56 219 LYS A N 1
ATOM 1837 C CA . LYS A 1 219 ? 15.749 6.328 -19.476 1.00 90.56 219 LYS A CA 1
ATOM 1838 C C . LYS A 1 219 ? 15.856 5.345 -18.332 1.00 90.56 219 LYS A C 1
ATOM 1840 O O . LYS A 1 219 ? 16.425 5.610 -17.277 1.00 90.56 219 LYS A O 1
ATOM 1845 N N . TRP A 1 220 ? 15.383 4.151 -18.629 1.00 93.44 220 TRP A N 1
ATOM 1846 C CA . TRP A 1 220 ? 15.395 2.999 -17.757 1.00 93.44 220 TRP A CA 1
ATOM 1847 C C . TRP A 1 220 ? 16.011 1.812 -18.500 1.00 93.44 220 TRP A C 1
ATOM 1849 O O . TRP A 1 220 ? 16.072 1.802 -19.732 1.00 93.44 220 TRP A O 1
ATOM 1859 N N . SER A 1 221 ? 16.467 0.792 -17.777 1.00 93.88 221 SER A N 1
ATOM 1860 C CA . SER A 1 221 ? 16.788 -0.514 -18.367 1.00 93.88 221 SER A CA 1
ATOM 1861 C C . SER A 1 221 ? 16.488 -1.650 -17.399 1.00 93.88 221 SER A C 1
ATOM 1863 O O . SER A 1 221 ? 16.527 -1.470 -16.180 1.00 93.88 221 SER A O 1
ATOM 1865 N N . PHE A 1 222 ? 16.237 -2.839 -17.942 1.00 91.94 222 PHE A N 1
ATOM 1866 C CA . PHE A 1 222 ? 16.214 -4.075 -17.173 1.00 91.94 222 PHE A CA 1
ATOM 1867 C C . PHE A 1 222 ? 17.530 -4.831 -17.399 1.00 91.94 222 PHE A C 1
ATOM 1869 O O . PHE A 1 222 ? 17.820 -5.304 -18.496 1.00 91.94 222 PHE A O 1
ATOM 1876 N N . GLY A 1 223 ? 18.381 -4.914 -16.375 1.00 84.31 223 GLY A N 1
ATOM 1877 C CA . GLY A 1 223 ? 19.703 -5.536 -16.507 1.00 84.31 223 GLY A CA 1
ATOM 1878 C C . GLY A 1 223 ? 20.632 -4.784 -17.474 1.00 84.31 223 GLY A C 1
ATOM 1879 O O . GLY A 1 223 ? 20.910 -3.608 -17.270 1.00 84.31 223 GLY A O 1
ATOM 1880 N N . ASN A 1 224 ? 21.147 -5.480 -18.495 1.00 79.81 224 ASN A N 1
ATOM 1881 C CA . ASN A 1 224 ? 22.052 -4.921 -19.518 1.00 79.81 224 ASN A CA 1
ATOM 1882 C C . ASN A 1 224 ? 21.337 -4.641 -20.854 1.00 79.81 224 ASN A C 1
ATOM 1884 O O . ASN A 1 224 ? 21.984 -4.608 -21.902 1.00 79.81 224 ASN A O 1
ATOM 1888 N N . GLU A 1 225 ? 20.009 -4.552 -20.836 1.00 85.44 225 GLU A N 1
ATOM 1889 C CA . GLU A 1 225 ? 19.207 -4.294 -22.031 1.00 85.44 225 GLU A CA 1
ATOM 1890 C C . GLU A 1 225 ? 19.284 -2.830 -22.485 1.00 85.44 225 GLU A C 1
ATOM 1892 O O . GLU A 1 225 ? 19.818 -1.961 -21.791 1.00 85.44 225 GLU A O 1
ATOM 1897 N N . ASP A 1 226 ? 18.757 -2.571 -23.683 1.00 87.00 226 ASP A N 1
ATOM 1898 C CA . ASP A 1 226 ? 18.710 -1.232 -24.261 1.00 87.00 226 ASP A CA 1
ATOM 1899 C C . ASP A 1 226 ? 17.911 -0.267 -23.377 1.00 87.00 226 ASP A C 1
ATOM 1901 O O . ASP A 1 226 ? 16.881 -0.617 -22.794 1.00 87.00 226 ASP A O 1
ATOM 1905 N N . LYS A 1 227 ? 18.392 0.977 -23.316 1.00 90.94 227 LYS A N 1
ATOM 1906 C CA . LYS A 1 227 ? 17.741 2.070 -22.597 1.00 90.94 227 LYS A CA 1
ATOM 1907 C C . LYS A 1 227 ? 16.421 2.442 -23.278 1.00 90.94 227 LYS A C 1
ATOM 1909 O O . LYS A 1 227 ? 16.417 2.769 -24.463 1.00 90.94 227 LYS A O 1
ATOM 1914 N N . LYS A 1 228 ? 15.327 2.430 -22.521 1.00 89.25 228 LYS A N 1
ATOM 1915 C CA . LYS A 1 228 ? 13.957 2.715 -22.987 1.00 89.25 228 LYS A CA 1
ATOM 1916 C C . LYS A 1 228 ? 13.248 3.660 -22.025 1.00 89.25 228 LYS A C 1
ATOM 1918 O O . LYS A 1 228 ? 13.753 3.903 -20.928 1.00 89.25 228 LYS A O 1
ATOM 1923 N N . ASN A 1 229 ? 12.100 4.207 -22.421 1.00 87.44 229 ASN A N 1
ATOM 1924 C CA . ASN A 1 229 ? 11.252 4.889 -21.441 1.00 87.44 229 ASN A CA 1
ATOM 1925 C C . ASN A 1 229 ? 10.596 3.860 -20.496 1.00 87.44 229 ASN A C 1
ATOM 1927 O O . ASN A 1 229 ? 10.555 2.663 -20.790 1.00 87.44 229 ASN A O 1
ATOM 1931 N N . PHE A 1 230 ? 10.100 4.317 -19.346 1.00 89.44 230 PHE A N 1
ATOM 1932 C CA . PHE A 1 230 ? 9.538 3.426 -18.328 1.00 89.44 230 PHE A CA 1
ATOM 1933 C C . PHE A 1 230 ? 8.367 2.588 -18.865 1.00 89.44 230 PHE A C 1
ATOM 1935 O O . PHE A 1 230 ? 8.321 1.375 -18.667 1.00 89.44 230 PHE A O 1
ATOM 1942 N N . VAL A 1 231 ? 7.448 3.225 -19.596 1.00 86.31 231 VAL A N 1
ATOM 1943 C CA . VAL A 1 231 ? 6.245 2.586 -20.147 1.00 86.31 231 VAL A CA 1
ATOM 1944 C C . VAL A 1 231 ? 6.605 1.443 -21.098 1.00 86.31 231 VAL A C 1
ATOM 1946 O O . VAL A 1 231 ? 6.058 0.349 -20.969 1.00 86.31 231 VAL A O 1
ATOM 1949 N N . GLU A 1 232 ? 7.561 1.658 -22.002 1.00 86.31 232 GLU A N 1
ATOM 1950 C CA . GLU A 1 232 ? 8.074 0.638 -22.924 1.00 86.31 232 GLU A CA 1
ATOM 1951 C C . GLU A 1 232 ? 8.629 -0.579 -22.180 1.00 86.31 232 GLU A C 1
ATOM 1953 O O . GLU A 1 232 ? 8.325 -1.712 -22.551 1.00 86.31 232 GLU A O 1
ATOM 1958 N N . ILE A 1 233 ? 9.386 -0.366 -21.098 1.00 90.56 233 ILE A N 1
ATOM 1959 C CA . ILE A 1 233 ? 9.920 -1.474 -20.294 1.00 90.56 233 ILE A CA 1
ATOM 1960 C C . ILE A 1 233 ? 8.798 -2.286 -19.661 1.00 90.56 233 ILE A C 1
ATOM 1962 O O . ILE A 1 233 ? 8.836 -3.514 -19.717 1.00 90.56 233 ILE A O 1
ATOM 1966 N N . ILE A 1 234 ? 7.791 -1.634 -19.075 1.00 91.06 234 ILE A N 1
ATOM 1967 C CA . ILE A 1 234 ? 6.672 -2.352 -18.452 1.00 91.06 234 ILE A CA 1
ATOM 1968 C C . ILE A 1 234 ? 5.908 -3.179 -19.497 1.00 91.06 234 ILE A C 1
ATOM 1970 O O . ILE A 1 234 ? 5.575 -4.342 -19.245 1.00 91.06 234 ILE A O 1
ATOM 1974 N N . LEU A 1 235 ? 5.670 -2.617 -20.684 1.00 86.69 235 LEU A N 1
ATOM 1975 C CA . LEU A 1 235 ? 5.011 -3.319 -21.787 1.00 86.69 235 LEU A CA 1
ATOM 1976 C C . LEU A 1 235 ? 5.821 -4.532 -22.262 1.00 86.69 235 LEU A C 1
ATOM 1978 O O . LEU A 1 235 ? 5.249 -5.611 -22.443 1.00 86.69 235 LEU A O 1
ATOM 1982 N N . ASP A 1 236 ? 7.140 -4.386 -22.398 1.00 88.25 236 ASP A N 1
ATOM 1983 C CA . ASP A 1 236 ? 8.045 -5.466 -22.799 1.00 88.25 236 ASP A CA 1
ATOM 1984 C C . ASP A 1 236 ? 8.118 -6.583 -21.750 1.00 88.25 236 ASP A C 1
ATOM 1986 O O . ASP A 1 236 ? 8.021 -7.767 -22.094 1.00 88.25 236 ASP A O 1
ATOM 1990 N N . LEU A 1 237 ? 8.220 -6.223 -20.465 1.00 89.88 237 LEU A N 1
ATOM 1991 C CA . LEU A 1 237 ? 8.228 -7.173 -19.348 1.00 89.88 237 LEU A CA 1
ATOM 1992 C C . LEU A 1 237 ? 6.956 -8.028 -19.328 1.00 89.88 237 LEU A C 1
ATOM 1994 O O . LEU A 1 237 ? 7.016 -9.236 -19.079 1.00 89.88 237 LEU A O 1
ATOM 1998 N N . LEU A 1 238 ? 5.808 -7.414 -19.623 1.00 88.44 238 LEU A N 1
ATOM 1999 C CA . LEU A 1 238 ? 4.511 -8.088 -19.653 1.00 88.44 238 LEU A CA 1
ATOM 2000 C C . LEU A 1 238 ? 4.166 -8.705 -21.012 1.00 88.44 238 LEU A C 1
ATOM 2002 O O . LEU A 1 238 ? 3.197 -9.461 -21.104 1.00 88.44 238 LEU A O 1
ATOM 2006 N N . LYS A 1 239 ? 4.966 -8.441 -22.052 1.00 88.25 239 LYS A N 1
ATOM 2007 C CA . LYS A 1 239 ? 4.726 -8.872 -23.438 1.00 88.25 239 LYS A CA 1
ATOM 2008 C C . LYS A 1 239 ? 3.356 -8.428 -23.960 1.00 88.25 239 LYS A C 1
ATOM 2010 O O . LYS A 1 239 ? 2.681 -9.185 -24.660 1.00 88.25 239 LYS A O 1
ATOM 2015 N N . ILE A 1 240 ? 2.942 -7.215 -23.600 1.00 82.31 240 ILE A N 1
ATOM 2016 C CA . ILE A 1 240 ? 1.660 -6.638 -24.011 1.00 82.31 240 ILE A CA 1
ATOM 2017 C C . ILE A 1 240 ? 1.857 -5.874 -25.317 1.00 82.31 240 ILE A C 1
ATOM 2019 O O . ILE A 1 240 ? 2.709 -4.995 -25.413 1.00 82.31 240 ILE A O 1
ATOM 2023 N N . ASN A 1 241 ? 1.043 -6.196 -26.324 1.00 74.75 241 ASN A N 1
ATOM 2024 C CA . ASN A 1 241 ? 0.997 -5.423 -27.557 1.00 74.75 241 ASN A CA 1
ATOM 2025 C C . ASN A 1 241 ? -0.053 -4.309 -27.440 1.00 74.75 241 ASN A C 1
ATOM 2027 O O . ASN A 1 241 ? -1.254 -4.580 -27.458 1.00 74.75 241 ASN A O 1
ATOM 2031 N N . ILE A 1 242 ? 0.413 -3.061 -27.380 1.00 70.44 242 ILE A N 1
ATOM 2032 C CA . ILE A 1 242 ? -0.424 -1.856 -27.275 1.00 70.44 242 ILE A CA 1
ATOM 2033 C C . ILE A 1 242 ? -1.337 -1.618 -28.482 1.00 70.44 242 ILE A C 1
ATOM 2035 O O . ILE A 1 242 ? -2.316 -0.884 -28.374 1.00 70.44 242 ILE A O 1
ATOM 2039 N N . GLU A 1 243 ? -1.055 -2.243 -29.630 1.00 68.12 243 GLU A N 1
ATOM 2040 C CA . GLU A 1 243 ? -1.904 -2.143 -30.822 1.00 68.12 243 GLU A CA 1
ATOM 2041 C C . GLU A 1 243 ? -3.252 -2.868 -30.640 1.00 68.12 243 GLU A C 1
ATOM 2043 O O . GLU A 1 243 ? -4.174 -2.663 -31.432 1.00 68.12 243 GLU A O 1
ATOM 2048 N N . ASN A 1 244 ? -3.394 -3.698 -29.594 1.00 69.25 244 ASN A N 1
ATOM 2049 C CA . ASN A 1 244 ? -4.642 -4.363 -29.237 1.00 69.25 244 ASN A CA 1
ATOM 2050 C C . ASN A 1 244 ? -5.266 -3.750 -27.968 1.00 69.25 244 ASN A C 1
ATOM 2052 O O . ASN A 1 244 ? -4.868 -4.038 -26.835 1.00 69.25 244 ASN A O 1
ATOM 2056 N N . TYR A 1 245 ? -6.295 -2.923 -28.167 1.00 66.69 245 TYR A N 1
ATOM 2057 C CA . TYR A 1 245 ? -7.034 -2.257 -27.090 1.00 66.69 245 TYR A CA 1
ATOM 2058 C C . TYR A 1 245 ? -7.655 -3.240 -26.083 1.00 66.69 245 TYR A C 1
ATOM 2060 O O . TYR A 1 245 ? -7.569 -3.016 -24.876 1.00 66.69 245 TYR A O 1
ATOM 2068 N N . GLU A 1 246 ? -8.252 -4.343 -26.554 1.00 65.88 246 GLU A N 1
ATOM 2069 C CA . GLU A 1 246 ? -8.914 -5.323 -25.679 1.00 65.88 246 GLU A CA 1
ATOM 2070 C C . GLU A 1 246 ? -7.905 -6.034 -24.767 1.00 65.88 246 GLU A C 1
ATOM 2072 O O . GLU A 1 246 ? -8.160 -6.189 -23.572 1.00 65.88 246 GLU A O 1
ATOM 2077 N N . ASP A 1 247 ? -6.729 -6.385 -25.298 1.00 65.69 247 ASP A N 1
ATOM 2078 C CA . ASP A 1 247 ? -5.648 -6.979 -24.505 1.00 65.69 247 ASP A CA 1
ATOM 2079 C C . ASP A 1 247 ? -5.136 -5.996 -23.446 1.00 65.69 247 ASP A C 1
ATOM 2081 O O . ASP A 1 247 ? -4.881 -6.386 -22.308 1.00 65.69 247 ASP A O 1
ATOM 2085 N N . THR A 1 248 ? -5.020 -4.711 -23.779 1.00 65.38 248 THR A N 1
ATOM 2086 C CA . THR A 1 248 ? -4.500 -3.705 -22.840 1.00 65.38 248 THR A CA 1
ATOM 2087 C C . THR A 1 248 ? -5.509 -3.411 -21.720 1.00 65.38 248 THR A C 1
ATOM 2089 O O . THR A 1 248 ? -5.128 -3.340 -20.553 1.00 65.38 248 THR A O 1
ATOM 2092 N N . ALA A 1 249 ? -6.809 -3.349 -22.035 1.00 68.12 249 ALA A N 1
ATOM 2093 C CA . ALA A 1 249 ? -7.880 -3.165 -21.050 1.00 68.12 249 ALA A CA 1
ATOM 2094 C C . ALA A 1 249 ? -7.991 -4.331 -20.062 1.00 68.12 249 ALA A C 1
ATOM 2096 O O . ALA A 1 249 ? -8.140 -4.120 -18.858 1.00 68.12 249 ALA A O 1
ATOM 2097 N N . LEU A 1 250 ? -7.865 -5.568 -20.550 1.00 70.12 250 LEU A N 1
ATOM 2098 C CA . LEU A 1 250 ? -7.894 -6.764 -19.705 1.00 70.12 250 LEU A CA 1
ATOM 2099 C C . LEU A 1 250 ? -6.677 -6.864 -18.774 1.00 70.12 250 LEU A C 1
ATOM 2101 O O . LEU A 1 250 ? -6.775 -7.463 -17.704 1.00 70.12 250 LEU A O 1
ATOM 2105 N N . ASN A 1 251 ? -5.546 -6.267 -19.161 1.00 75.75 251 ASN A N 1
ATOM 2106 C CA . ASN A 1 251 ? -4.293 -6.319 -18.409 1.00 75.75 251 ASN A CA 1
ATOM 2107 C C . ASN A 1 251 ? -3.994 -5.046 -17.604 1.00 75.75 251 ASN A C 1
ATOM 2109 O O . ASN A 1 251 ? -2.935 -4.966 -16.988 1.00 75.75 251 ASN A O 1
ATOM 2113 N N . TYR A 1 252 ? -4.903 -4.070 -17.546 1.00 79.69 252 TYR A N 1
ATOM 2114 C CA . TYR A 1 252 ? -4.642 -2.788 -16.884 1.00 79.69 252 TYR A CA 1
ATOM 2115 C C . TYR A 1 252 ? -4.230 -2.930 -15.408 1.00 79.69 252 TYR A C 1
ATOM 2117 O O . TYR A 1 252 ? -3.237 -2.352 -14.974 1.00 79.69 252 TYR A O 1
ATOM 2125 N N . SER A 1 253 ? -4.925 -3.785 -14.646 1.00 81.75 253 SER A N 1
ATOM 2126 C CA . SER A 1 253 ? -4.545 -4.086 -13.256 1.00 81.75 253 SER A CA 1
ATOM 2127 C C . SER A 1 253 ? -3.124 -4.664 -13.183 1.00 81.75 253 SER A C 1
ATOM 2129 O O . SER A 1 253 ? -2.338 -4.275 -12.323 1.00 81.75 253 SER A O 1
ATOM 2131 N N . LEU A 1 254 ? -2.746 -5.540 -14.117 1.00 87.25 254 LEU A N 1
ATOM 2132 C CA . LEU A 1 254 ? -1.401 -6.112 -14.165 1.00 87.25 254 LEU A CA 1
ATOM 2133 C C . LEU A 1 254 ? -0.338 -5.064 -14.529 1.00 87.25 254 LEU A C 1
ATOM 2135 O O . LEU A 1 254 ? 0.730 -5.066 -13.918 1.00 87.25 254 LEU A O 1
ATOM 2139 N N . LEU A 1 255 ? -0.635 -4.163 -15.472 1.00 88.12 255 LEU A N 1
ATOM 2140 C CA . LEU A 1 255 ? 0.216 -3.027 -15.847 1.00 88.12 255 LEU A CA 1
ATOM 2141 C C . LEU A 1 255 ? 0.494 -2.133 -14.638 1.00 88.12 255 LEU A C 1
ATOM 2143 O O . LEU A 1 255 ? 1.654 -1.970 -14.265 1.00 88.12 255 LEU A O 1
ATOM 2147 N N . LYS A 1 256 ? -0.567 -1.653 -13.974 1.00 88.56 256 LYS A N 1
ATOM 2148 C CA . LYS A 1 256 ? -0.492 -0.823 -12.763 1.00 88.56 256 LYS A CA 1
ATOM 2149 C C . LYS A 1 256 ? 0.381 -1.465 -11.694 1.00 88.56 256 LYS A C 1
ATOM 2151 O O . LYS A 1 256 ? 1.357 -0.875 -11.253 1.00 88.56 256 LYS A O 1
ATOM 2156 N N . ASN A 1 257 ? 0.057 -2.695 -11.302 1.00 92.38 257 ASN A N 1
ATOM 2157 C CA . ASN A 1 257 ? 0.746 -3.370 -10.204 1.00 92.38 257 ASN A CA 1
ATOM 2158 C C . ASN A 1 257 ? 2.224 -3.652 -10.542 1.00 92.38 257 ASN A C 1
ATOM 2160 O O . ASN A 1 257 ? 3.100 -3.475 -9.694 1.00 92.38 257 ASN A O 1
ATOM 2164 N N . THR A 1 258 ? 2.520 -4.018 -11.795 1.00 94.19 258 THR A N 1
ATOM 2165 C CA . THR A 1 258 ? 3.905 -4.203 -12.260 1.00 94.19 258 THR A CA 1
ATOM 2166 C C . THR A 1 258 ? 4.672 -2.886 -12.228 1.00 94.19 258 THR A C 1
ATOM 2168 O O . THR A 1 258 ? 5.784 -2.858 -11.711 1.00 94.19 258 THR A O 1
ATOM 2171 N N . ALA A 1 259 ? 4.069 -1.795 -12.703 1.00 94.06 259 ALA A N 1
ATOM 2172 C CA . ALA A 1 259 ? 4.657 -0.463 -12.645 1.00 94.06 259 ALA A CA 1
ATOM 2173 C C . ALA A 1 259 ? 4.918 -0.014 -11.201 1.00 94.06 259 ALA A C 1
ATOM 2175 O O . ALA A 1 259 ? 6.031 0.407 -10.906 1.00 94.06 259 ALA A O 1
ATOM 2176 N N . THR A 1 260 ? 3.955 -0.181 -10.284 1.00 95.44 260 THR A N 1
ATOM 2177 C CA . THR A 1 260 ? 4.136 0.126 -8.854 1.00 95.44 260 THR A CA 1
ATOM 2178 C C . THR A 1 260 ? 5.293 -0.672 -8.254 1.00 95.44 260 THR A C 1
ATOM 2180 O O . THR A 1 260 ? 6.171 -0.100 -7.612 1.00 95.44 260 THR A O 1
ATOM 2183 N N . THR A 1 261 ? 5.338 -1.984 -8.502 1.00 96.50 261 THR A N 1
ATOM 2184 C CA . THR A 1 261 ? 6.402 -2.862 -7.993 1.00 96.50 261 THR A CA 1
ATOM 2185 C C . THR A 1 261 ? 7.776 -2.487 -8.548 1.00 96.50 261 THR A C 1
ATOM 2187 O O . THR A 1 261 ? 8.731 -2.371 -7.780 1.00 96.50 261 THR A O 1
ATOM 2190 N N . CYS A 1 262 ? 7.886 -2.287 -9.864 1.00 96.75 262 CYS A N 1
ATOM 2191 C CA . CYS A 1 262 ? 9.134 -1.895 -10.512 1.00 96.75 262 CYS A CA 1
ATOM 2192 C C . CYS A 1 262 ? 9.612 -0.530 -10.026 1.00 96.75 262 CYS A C 1
ATOM 2194 O O . CYS A 1 262 ? 10.766 -0.412 -9.623 1.00 96.75 262 CYS A O 1
ATOM 2196 N N . LEU A 1 263 ? 8.739 0.481 -10.028 1.00 95.75 263 LEU A N 1
ATOM 2197 C CA . LEU A 1 263 ? 9.086 1.832 -9.599 1.00 95.75 263 LEU A CA 1
ATOM 2198 C C . LEU A 1 263 ? 9.571 1.833 -8.149 1.00 95.75 263 LEU A C 1
ATOM 2200 O O . LEU A 1 263 ? 10.650 2.349 -7.877 1.00 95.75 263 LEU A O 1
ATOM 2204 N N . TRP A 1 264 ? 8.831 1.186 -7.242 1.00 94.88 264 TRP A N 1
ATOM 2205 C CA . TRP A 1 264 ? 9.212 1.126 -5.835 1.00 94.88 264 TRP A CA 1
ATOM 2206 C C . TRP A 1 264 ? 10.571 0.448 -5.639 1.00 94.88 264 TRP A C 1
ATOM 2208 O O . TRP A 1 264 ? 11.482 1.075 -5.110 1.00 94.88 264 TRP A O 1
ATOM 2218 N N . ILE A 1 265 ? 10.763 -0.784 -6.128 1.00 93.94 265 ILE A N 1
ATOM 2219 C CA . ILE A 1 265 ? 12.031 -1.525 -5.960 1.00 93.94 265 ILE A CA 1
ATOM 2220 C C . ILE A 1 265 ? 13.219 -0.769 -6.563 1.00 93.94 265 ILE A C 1
ATOM 2222 O O . ILE A 1 265 ? 14.316 -0.773 -5.994 1.00 93.94 265 ILE A O 1
ATOM 2226 N N . SER A 1 266 ? 13.011 -0.134 -7.716 1.00 94.50 266 SER A N 1
ATOM 2227 C CA . SER A 1 266 ? 14.057 0.630 -8.395 1.00 94.50 266 SER A CA 1
ATOM 2228 C C . SER A 1 266 ? 14.407 1.894 -7.624 1.00 94.50 266 SER A C 1
ATOM 2230 O O . SER A 1 266 ? 15.585 2.209 -7.486 1.00 94.50 266 SER A O 1
ATOM 2232 N N . LEU A 1 267 ? 13.409 2.572 -7.052 1.00 92.31 267 LEU A N 1
ATOM 2233 C CA . LEU A 1 267 ? 13.613 3.727 -6.190 1.00 92.31 267 LEU A CA 1
ATOM 2234 C C . LEU A 1 267 ? 14.413 3.349 -4.937 1.00 92.31 267 LEU A C 1
ATOM 2236 O O . LEU A 1 267 ? 15.416 4.002 -4.661 1.00 92.31 267 LEU A O 1
ATOM 2240 N N . GLN A 1 268 ? 14.053 2.251 -4.255 1.00 89.44 268 GLN A N 1
ATOM 2241 C CA . GLN A 1 268 ? 14.836 1.741 -3.117 1.00 89.44 268 GLN A CA 1
ATOM 2242 C C . GLN A 1 268 ? 16.281 1.433 -3.537 1.00 89.44 268 GLN A C 1
ATOM 2244 O O . GLN A 1 268 ? 17.243 1.796 -2.867 1.00 89.44 268 GLN A O 1
ATOM 2249 N N . SER A 1 269 ? 16.456 0.770 -4.682 1.00 89.19 269 SER A N 1
ATOM 2250 C CA . SER A 1 269 ? 17.784 0.403 -5.178 1.00 89.19 269 SER A CA 1
ATOM 2251 C C . SER A 1 269 ? 18.622 1.631 -5.543 1.00 89.19 269 SER A C 1
ATOM 2253 O O . SER A 1 269 ? 19.825 1.642 -5.285 1.00 89.19 269 SER A O 1
ATOM 2255 N N . TYR A 1 270 ? 18.000 2.659 -6.122 1.00 88.38 270 TYR A N 1
ATOM 2256 C CA . TYR A 1 270 ? 18.651 3.909 -6.500 1.00 88.38 270 TYR A CA 1
ATOM 2257 C C . TYR A 1 270 ? 19.138 4.689 -5.278 1.00 88.38 270 TYR A C 1
ATOM 2259 O O . TYR A 1 270 ? 20.299 5.105 -5.236 1.00 88.38 270 TYR A O 1
ATOM 2267 N N . THR A 1 271 ? 18.278 4.845 -4.269 1.00 86.81 271 THR A N 1
ATOM 2268 C CA . THR A 1 271 ? 18.612 5.573 -3.041 1.00 86.81 271 THR A CA 1
ATOM 2269 C C . THR A 1 271 ? 19.670 4.830 -2.229 1.00 86.81 271 THR A C 1
ATOM 2271 O O . THR A 1 271 ? 20.662 5.439 -1.847 1.00 86.81 271 THR A O 1
ATOM 2274 N N . MET A 1 272 ? 19.569 3.505 -2.072 1.00 84.12 272 MET A N 1
ATOM 2275 C CA . MET A 1 272 ? 20.564 2.709 -1.331 1.00 84.12 272 MET A CA 1
ATOM 2276 C C . MET A 1 272 ? 21.955 2.671 -1.988 1.00 84.12 272 MET A C 1
ATOM 2278 O O . MET A 1 272 ? 22.964 2.480 -1.307 1.00 84.12 272 MET A O 1
ATOM 2282 N N . GLN A 1 273 ? 22.046 2.817 -3.314 1.00 84.44 273 GLN A N 1
ATOM 2283 C CA . GLN A 1 273 ? 23.333 2.838 -4.025 1.00 84.44 273 GLN A CA 1
ATOM 2284 C C . GLN A 1 273 ? 24.072 4.177 -3.896 1.00 84.44 273 GLN A C 1
ATOM 2286 O O . GLN A 1 273 ? 25.260 4.252 -4.227 1.00 84.44 273 GLN A O 1
ATOM 2291 N N . ARG A 1 274 ? 23.403 5.232 -3.414 1.00 80.50 274 ARG A N 1
ATOM 2292 C CA . ARG A 1 274 ? 23.962 6.579 -3.291 1.00 80.50 274 ARG A CA 1
ATOM 2293 C C . ARG A 1 274 ? 23.979 7.006 -1.819 1.00 80.50 274 ARG A C 1
ATOM 2295 O O . ARG A 1 274 ? 22.934 7.067 -1.200 1.00 80.50 274 ARG A O 1
ATOM 2302 N N . PRO A 1 275 ? 25.138 7.371 -1.242 1.00 69.69 275 PRO A N 1
ATOM 2303 C CA . PRO A 1 275 ? 25.203 7.809 0.157 1.00 69.69 275 PRO A CA 1
ATOM 2304 C C . PRO A 1 275 ? 24.391 9.079 0.458 1.00 69.69 275 PRO A C 1
ATOM 2306 O O . PRO A 1 275 ? 24.047 9.325 1.607 1.00 69.69 275 PRO A O 1
ATOM 2309 N N . THR A 1 276 ? 24.150 9.902 -0.565 1.00 78.12 276 THR A N 1
ATOM 2310 C CA . THR A 1 276 ? 23.398 11.161 -0.506 1.00 78.12 276 THR A CA 1
ATOM 2311 C C . THR A 1 276 ? 22.695 11.364 -1.855 1.00 78.12 276 THR A C 1
ATOM 2313 O O . THR A 1 276 ? 23.241 12.059 -2.718 1.00 78.12 276 THR A O 1
ATOM 2316 N N . PRO A 1 277 ? 21.572 10.675 -2.123 1.00 81.94 277 PRO A N 1
ATOM 2317 C CA . PRO A 1 277 ? 20.784 10.935 -3.325 1.00 81.94 277 PRO A CA 1
ATOM 2318 C C . PRO A 1 277 ? 20.259 12.379 -3.291 1.00 81.94 277 PRO A C 1
ATOM 2320 O O . PRO A 1 277 ? 19.891 12.886 -2.234 1.00 81.94 277 PRO A O 1
ATOM 2323 N N . GLU A 1 278 ? 20.255 13.049 -4.440 1.00 86.69 278 GLU A N 1
ATOM 2324 C CA . GLU A 1 278 ? 19.702 14.400 -4.563 1.00 86.69 278 GLU A CA 1
ATOM 2325 C C . GLU A 1 278 ? 18.181 14.309 -4.758 1.00 86.69 278 GLU A C 1
ATOM 2327 O O . GLU A 1 278 ? 17.699 13.427 -5.475 1.00 86.69 278 GLU A O 1
ATOM 2332 N N . SER A 1 279 ? 17.417 15.203 -4.123 1.00 86.50 279 SER A N 1
ATOM 2333 C CA . SER A 1 279 ? 15.950 15.221 -4.235 1.00 86.50 279 SER A CA 1
ATOM 2334 C C . SER A 1 279 ? 15.488 15.422 -5.679 1.00 86.50 279 SER A C 1
ATOM 2336 O O . SER A 1 279 ? 14.496 14.827 -6.083 1.00 86.50 279 SER A O 1
ATOM 2338 N N . GLU A 1 280 ? 16.243 16.174 -6.483 1.00 86.75 280 GLU A N 1
ATOM 2339 C CA . GLU A 1 280 ? 15.984 16.372 -7.913 1.00 86.75 280 GLU A CA 1
ATOM 2340 C C . GLU A 1 280 ? 16.086 15.064 -8.713 1.00 86.75 280 GLU A C 1
ATOM 2342 O O . GLU A 1 280 ? 15.216 14.759 -9.523 1.00 86.75 280 GLU A O 1
ATOM 2347 N N . ASP A 1 281 ? 17.098 14.235 -8.449 1.00 87.44 281 ASP A N 1
ATOM 2348 C CA . ASP A 1 281 ? 17.251 12.932 -9.103 1.00 87.44 281 ASP A CA 1
ATOM 2349 C C . ASP A 1 281 ? 16.103 11.974 -8.752 1.00 87.44 281 ASP A C 1
ATOM 2351 O O . ASP A 1 281 ? 15.640 11.203 -9.596 1.00 87.44 281 ASP A O 1
ATOM 2355 N N . VAL A 1 282 ? 15.640 12.011 -7.502 1.00 89.06 282 VAL A N 1
ATOM 2356 C CA . VAL A 1 282 ? 14.496 11.211 -7.052 1.00 89.06 282 VAL A CA 1
ATOM 2357 C C . VAL A 1 282 ? 13.189 11.738 -7.649 1.00 89.06 282 VAL A C 1
ATOM 2359 O O . VAL A 1 282 ? 12.364 10.940 -8.096 1.00 89.06 282 VAL A O 1
ATOM 2362 N N . ALA A 1 283 ? 13.035 13.058 -7.756 1.00 87.81 283 ALA A N 1
ATOM 2363 C CA . ALA A 1 283 ? 11.895 13.679 -8.418 1.00 87.81 283 ALA A CA 1
ATOM 2364 C C . ALA A 1 283 ? 11.857 13.294 -9.901 1.00 87.81 283 ALA A C 1
ATOM 2366 O O . ALA A 1 283 ? 10.817 12.871 -10.396 1.00 87.81 283 ALA A O 1
ATOM 2367 N N . ASN A 1 284 ? 13.004 13.327 -10.584 1.00 87.31 284 ASN A N 1
ATOM 2368 C CA . ASN A 1 284 ? 13.153 12.866 -11.963 1.00 87.31 284 ASN A CA 1
ATOM 2369 C C . ASN A 1 284 ? 12.806 11.377 -12.111 1.00 87.31 284 ASN A C 1
ATOM 2371 O O . ASN A 1 284 ? 12.158 10.988 -13.079 1.00 87.31 284 ASN A O 1
ATOM 2375 N N . CYS A 1 285 ? 13.191 10.539 -11.144 1.00 89.56 285 CYS A N 1
ATOM 2376 C CA . CYS A 1 285 ? 12.824 9.122 -11.111 1.00 89.56 285 CYS A CA 1
ATOM 2377 C C . CYS A 1 285 ? 11.298 8.945 -11.053 1.00 89.56 285 CYS A C 1
ATOM 2379 O O . CYS A 1 285 ? 10.730 8.272 -11.914 1.00 89.56 285 CYS A O 1
ATOM 2381 N N . LEU A 1 286 ? 10.626 9.611 -10.106 1.00 88.69 286 LEU A N 1
ATOM 2382 C CA . LEU A 1 286 ? 9.164 9.591 -9.982 1.00 88.69 286 LEU A CA 1
ATOM 2383 C C . LEU A 1 286 ? 8.470 10.170 -11.219 1.00 88.69 286 LEU A C 1
ATOM 2385 O O . LEU A 1 286 ? 7.453 9.640 -11.648 1.00 88.69 286 LEU A O 1
ATOM 2389 N N . TRP A 1 287 ? 9.029 11.223 -11.810 1.00 85.06 287 TRP A N 1
ATOM 2390 C CA . TRP A 1 287 ? 8.460 11.901 -12.969 1.00 85.06 287 TRP A CA 1
ATOM 2391 C C . TRP A 1 287 ? 8.624 11.112 -14.274 1.00 85.06 287 TRP A C 1
ATOM 2393 O O . TRP A 1 287 ? 7.736 11.081 -15.118 1.00 85.06 287 TRP A O 1
ATOM 2403 N N . SER A 1 288 ? 9.733 10.397 -14.441 1.00 86.56 288 SER A N 1
ATOM 2404 C CA . SER A 1 288 ? 10.045 9.671 -15.681 1.00 86.56 288 SER A CA 1
ATOM 2405 C C . SER A 1 288 ? 9.088 8.521 -16.035 1.00 86.56 288 SER A C 1
ATOM 2407 O O . SER A 1 288 ? 9.213 7.910 -17.100 1.00 86.56 288 SER A O 1
ATOM 2409 N N . VAL A 1 289 ? 8.143 8.189 -15.149 1.00 86.12 289 VAL A N 1
ATOM 2410 C CA . VAL A 1 289 ? 7.084 7.208 -15.428 1.00 86.12 289 VAL A CA 1
ATOM 2411 C C . VAL A 1 289 ? 5.916 7.806 -16.207 1.00 86.12 289 VAL A C 1
ATOM 2413 O O . VAL A 1 289 ? 5.146 7.062 -16.819 1.00 86.12 289 VAL A O 1
ATOM 2416 N N . PHE A 1 290 ? 5.792 9.135 -16.219 1.00 79.31 290 PHE A N 1
ATOM 2417 C CA . PHE A 1 290 ? 4.893 9.836 -17.120 1.00 79.31 290 PHE A CA 1
ATOM 2418 C C . PHE A 1 290 ? 5.493 9.757 -18.524 1.00 79.31 290 PHE A C 1
ATOM 2420 O O . PHE A 1 290 ? 6.684 9.958 -18.722 1.00 79.31 290 PHE A O 1
ATOM 2427 N N . CYS A 1 291 ? 4.704 9.382 -19.525 1.00 68.31 291 CYS A N 1
ATOM 2428 C CA . CYS A 1 291 ? 5.216 9.273 -20.883 1.00 68.31 291 CYS A CA 1
ATOM 2429 C C . CYS A 1 291 ? 4.252 9.942 -21.850 1.00 68.31 291 CYS A C 1
ATOM 2431 O O . CYS A 1 291 ? 3.102 9.518 -21.983 1.00 68.31 291 CYS A O 1
ATOM 2433 N N . ASP A 1 292 ? 4.724 10.965 -22.557 1.00 62.53 292 ASP A N 1
ATOM 2434 C CA . ASP A 1 292 ? 3.925 11.698 -23.544 1.00 62.53 292 ASP A CA 1
ATOM 2435 C C . ASP A 1 292 ? 3.419 10.770 -24.658 1.00 62.53 292 ASP A C 1
ATOM 2437 O O . ASP A 1 292 ? 2.281 10.894 -25.103 1.00 62.53 292 ASP A O 1
ATOM 2441 N N . SER A 1 293 ? 4.205 9.758 -25.047 1.00 58.56 293 SER A N 1
ATOM 2442 C CA . SER A 1 293 ? 3.791 8.775 -26.058 1.00 58.56 293 SER A CA 1
ATOM 2443 C C . SER A 1 293 ? 2.704 7.817 -25.558 1.00 58.56 293 SER A C 1
ATOM 2445 O O . SER A 1 293 ? 1.896 7.341 -26.357 1.00 58.56 293 SER A O 1
ATOM 2447 N N . ALA A 1 294 ? 2.603 7.578 -24.244 1.00 58.38 294 ALA A N 1
ATOM 2448 C CA . ALA A 1 294 ? 1.493 6.814 -23.678 1.00 58.38 294 ALA A CA 1
ATOM 2449 C C . ALA A 1 294 ? 0.162 7.552 -23.881 1.00 58.38 294 ALA A C 1
ATOM 2451 O O . ALA A 1 294 ? -0.832 6.910 -24.204 1.00 58.38 294 ALA A O 1
ATOM 2452 N N . HIS A 1 295 ? 0.152 8.889 -23.833 1.00 57.19 295 HIS A N 1
ATOM 2453 C CA . HIS A 1 295 ? -1.036 9.704 -24.115 1.00 57.19 295 HIS A CA 1
ATOM 2454 C C . HIS A 1 295 ? -1.520 9.576 -25.569 1.00 57.19 295 HIS A C 1
ATOM 2456 O O . HIS A 1 295 ? -2.639 9.973 -25.892 1.00 57.19 295 HIS A O 1
ATOM 2462 N N . GLU A 1 296 ? -0.732 9.003 -26.482 1.00 57.69 296 GLU A N 1
ATOM 2463 C CA . GLU A 1 296 ? -1.196 8.698 -27.839 1.00 57.69 296 GLU A CA 1
ATOM 2464 C C . GLU A 1 296 ? -2.011 7.393 -27.910 1.00 57.69 296 GLU A C 1
ATOM 2466 O O . GLU A 1 296 ? -2.811 7.214 -28.840 1.00 57.69 296 GLU A O 1
ATOM 2471 N N . ILE A 1 297 ? -1.907 6.530 -26.893 1.00 62.47 297 ILE A N 1
ATOM 2472 C CA . ILE A 1 297 ? -2.627 5.258 -26.770 1.00 62.47 297 ILE A CA 1
ATOM 2473 C C . ILE A 1 297 ? -3.988 5.514 -26.115 1.00 62.47 297 ILE A C 1
ATOM 2475 O O . ILE A 1 297 ? -4.080 6.041 -25.013 1.00 62.47 297 ILE A O 1
ATOM 2479 N N . GLU A 1 298 ? -5.077 5.129 -26.787 1.00 59.25 298 GLU A N 1
ATOM 2480 C CA . GLU A 1 298 ? -6.447 5.490 -26.383 1.00 59.25 298 GLU A CA 1
ATOM 2481 C C . GLU A 1 298 ? -6.833 5.042 -24.968 1.00 59.25 298 GLU A C 1
ATOM 2483 O O . GLU A 1 298 ? -7.551 5.762 -24.280 1.00 59.25 298 GLU A O 1
ATOM 2488 N N . ILE A 1 299 ? -6.315 3.905 -24.501 1.00 60.25 299 ILE A N 1
ATOM 2489 C CA . ILE A 1 299 ? -6.556 3.442 -23.130 1.00 60.25 299 ILE A CA 1
ATOM 2490 C C . ILE A 1 299 ? -5.887 4.322 -22.059 1.00 60.25 299 ILE A C 1
ATOM 2492 O O . ILE A 1 299 ? -6.347 4.349 -20.923 1.00 60.25 299 ILE A O 1
ATOM 2496 N N . PHE A 1 300 ? -4.850 5.075 -22.424 1.00 63.19 300 PHE A N 1
ATOM 2497 C CA . PHE A 1 300 ? -4.069 5.921 -21.522 1.00 63.19 300 PHE A CA 1
ATOM 2498 C C . PHE A 1 300 ? -4.358 7.425 -21.732 1.00 63.19 300 PHE A C 1
ATOM 2500 O O . PHE A 1 300 ? -3.690 8.265 -21.143 1.00 63.19 300 PHE A O 1
ATOM 2507 N N . LYS A 1 301 ? -5.361 7.789 -22.554 1.00 57.72 301 LYS A N 1
ATOM 2508 C CA . LYS A 1 301 ? -5.731 9.184 -22.906 1.00 57.72 301 LYS A CA 1
ATOM 2509 C C . LYS A 1 301 ? -6.507 9.970 -21.833 1.00 57.72 301 LYS A C 1
ATOM 2511 O O . LYS A 1 301 ? -6.931 11.090 -22.107 1.00 57.72 301 LYS A O 1
ATOM 2516 N N . GLY A 1 302 ? -6.735 9.405 -20.649 1.00 52.16 302 GLY A N 1
ATOM 2517 C CA . GLY A 1 302 ? -7.443 10.056 -19.532 1.00 52.16 302 GLY A CA 1
ATOM 2518 C C . GLY A 1 302 ? -6.751 9.784 -18.194 1.00 52.16 302 GLY A C 1
ATOM 2519 O O . GLY A 1 302 ? -5.550 9.543 -18.188 1.00 52.16 302 GLY A O 1
ATOM 2520 N N . ASP A 1 303 ? -7.511 9.700 -17.095 1.00 45.16 303 ASP A N 1
ATOM 2521 C CA . ASP A 1 303 ? -7.036 9.336 -15.735 1.00 45.16 303 ASP A CA 1
ATOM 2522 C C . ASP A 1 303 ? -6.415 7.916 -15.631 1.00 45.16 303 ASP A C 1
ATOM 2524 O O . ASP A 1 303 ? -6.142 7.420 -14.545 1.00 45.16 303 ASP A O 1
ATOM 2528 N N . GLY A 1 304 ? -6.233 7.225 -16.761 1.00 52.53 304 GLY A N 1
ATOM 2529 C CA . GLY A 1 304 ? -5.794 5.837 -16.879 1.00 52.53 304 GLY A CA 1
ATOM 2530 C C . GLY A 1 304 ? -4.321 5.677 -17.258 1.00 52.53 304 GLY A C 1
ATOM 2531 O O . GLY A 1 304 ? -3.979 4.732 -17.967 1.00 52.53 304 GLY A O 1
ATOM 2532 N N . ASN A 1 305 ? -3.440 6.600 -16.868 1.00 72.75 305 ASN A N 1
ATOM 2533 C CA . ASN A 1 305 ? -2.004 6.364 -16.996 1.00 72.75 305 ASN A CA 1
ATOM 2534 C C . ASN A 1 305 ? -1.537 5.500 -15.814 1.00 72.75 305 ASN A C 1
ATOM 2536 O O . ASN A 1 305 ? -1.448 5.969 -14.681 1.00 72.75 305 ASN A O 1
ATOM 2540 N N . PHE A 1 306 ? -1.190 4.239 -16.078 1.00 78.88 306 PHE A N 1
ATOM 2541 C CA . PHE A 1 306 ? -0.731 3.317 -15.035 1.00 78.88 306 PHE A CA 1
ATOM 2542 C C . PHE A 1 306 ? 0.544 3.799 -14.317 1.00 78.88 306 PHE A C 1
ATOM 2544 O O . PHE A 1 306 ? 0.806 3.360 -13.199 1.00 78.88 306 PHE A O 1
ATOM 2551 N N . GLY A 1 307 ? 1.341 4.677 -14.942 1.00 83.06 307 GLY A N 1
ATOM 2552 C CA . GLY A 1 307 ? 2.482 5.338 -14.306 1.00 83.06 307 GLY A CA 1
ATOM 2553 C C . GLY A 1 307 ? 2.039 6.312 -13.213 1.00 83.06 307 GLY A C 1
ATOM 2554 O O . GLY A 1 307 ? 2.586 6.281 -12.114 1.00 83.06 307 GLY A O 1
ATOM 2555 N N . MET A 1 308 ? 0.982 7.091 -13.472 1.00 80.25 308 MET A N 1
ATOM 2556 C CA . MET A 1 308 ? 0.366 7.971 -12.474 1.00 80.25 308 MET A CA 1
ATOM 2557 C C . MET A 1 308 ? -0.199 7.163 -11.308 1.00 80.25 308 MET A C 1
ATOM 2559 O O . MET A 1 308 ? 0.140 7.427 -10.159 1.00 80.25 308 MET A O 1
ATOM 2563 N N . GLU A 1 309 ? -0.974 6.114 -11.596 1.00 82.75 309 GLU A N 1
ATOM 2564 C CA . GLU A 1 309 ? -1.497 5.236 -10.544 1.00 82.75 309 GLU A CA 1
ATOM 2565 C C . GLU A 1 309 ? -0.379 4.535 -9.755 1.00 82.75 309 GLU A C 1
ATOM 2567 O O . GLU A 1 309 ? -0.531 4.270 -8.563 1.00 82.75 309 GLU A O 1
ATOM 2572 N N . ALA A 1 310 ? 0.760 4.234 -10.387 1.00 89.94 310 ALA A N 1
ATOM 2573 C CA . ALA A 1 310 ? 1.907 3.667 -9.691 1.00 89.94 310 ALA A CA 1
ATOM 2574 C C . ALA A 1 310 ? 2.518 4.649 -8.687 1.00 89.94 310 ALA A C 1
ATOM 2576 O O . ALA A 1 310 ? 2.790 4.251 -7.553 1.00 89.94 310 ALA A O 1
ATOM 2577 N N . VAL A 1 311 ? 2.688 5.911 -9.079 1.00 88.06 311 VAL A N 1
ATOM 2578 C CA . VAL A 1 311 ? 3.151 6.985 -8.190 1.00 88.06 311 VAL A CA 1
ATOM 2579 C C . VAL A 1 311 ? 2.142 7.224 -7.069 1.00 88.06 311 VAL A C 1
ATOM 2581 O O . VAL A 1 311 ? 2.530 7.267 -5.904 1.00 88.06 311 VAL A O 1
ATOM 2584 N N . ASP A 1 312 ? 0.849 7.276 -7.388 1.00 84.81 312 ASP A N 1
ATOM 2585 C CA . ASP A 1 312 ? -0.219 7.467 -6.405 1.00 84.81 312 ASP A CA 1
ATOM 2586 C C . ASP A 1 312 ? -0.264 6.340 -5.375 1.00 84.81 312 ASP A C 1
ATOM 2588 O O . ASP A 1 312 ? -0.371 6.605 -4.177 1.00 84.81 312 ASP A O 1
ATOM 2592 N N . ASN A 1 313 ? -0.117 5.084 -5.808 1.00 89.94 313 ASN A N 1
ATOM 2593 C CA . ASN A 1 313 ? -0.057 3.948 -4.890 1.00 89.94 313 ASN A CA 1
ATOM 2594 C C . ASN A 1 313 ? 1.148 4.045 -3.949 1.00 89.94 313 ASN A C 1
ATOM 2596 O O . ASN A 1 313 ? 1.015 3.758 -2.759 1.00 89.94 313 ASN A O 1
ATOM 2600 N N . ILE A 1 314 ? 2.312 4.461 -4.461 1.00 91.12 314 ILE A N 1
ATOM 2601 C CA . ILE A 1 314 ? 3.508 4.659 -3.636 1.00 91.12 314 ILE A CA 1
ATOM 2602 C C . ILE A 1 314 ? 3.251 5.773 -2.620 1.00 91.12 314 ILE A C 1
ATOM 2604 O O . ILE A 1 314 ? 3.370 5.525 -1.424 1.00 91.12 314 ILE A O 1
ATOM 2608 N N . ILE A 1 315 ? 2.836 6.963 -3.057 1.00 86.69 315 ILE A N 1
ATOM 2609 C CA . ILE A 1 315 ? 2.617 8.117 -2.172 1.00 86.69 315 ILE A CA 1
ATOM 2610 C C . ILE A 1 315 ? 1.555 7.808 -1.107 1.00 86.69 315 ILE A C 1
ATOM 2612 O O . ILE A 1 315 ? 1.783 8.018 0.087 1.00 86.69 315 ILE A O 1
ATOM 2616 N N . LYS A 1 316 ? 0.408 7.259 -1.519 1.00 86.25 316 LYS A N 1
ATOM 2617 C CA . LYS A 1 316 ? -0.723 6.999 -0.623 1.00 86.25 316 LYS A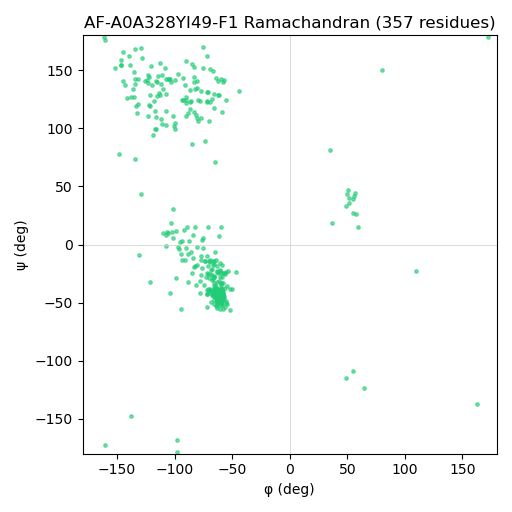 CA 1
ATOM 2618 C C . LYS A 1 316 ? -0.447 5.840 0.335 1.00 86.25 316 LYS A C 1
ATOM 2620 O O . LYS A 1 316 ? -0.617 5.993 1.543 1.00 86.25 316 LYS A O 1
ATOM 2625 N N . TYR A 1 317 ? -0.065 4.675 -0.187 1.00 89.19 317 TYR A N 1
ATOM 2626 C CA . TYR A 1 317 ? -0.096 3.426 0.583 1.00 89.19 317 TYR A CA 1
ATOM 2627 C C . TYR A 1 317 ? 1.254 3.015 1.164 1.00 89.19 317 TYR A C 1
ATOM 2629 O O . TYR A 1 317 ? 1.291 2.343 2.197 1.00 89.19 317 TYR A O 1
ATOM 2637 N N . ILE A 1 318 ? 2.351 3.392 0.508 1.00 89.75 318 ILE A N 1
ATOM 2638 C CA . ILE A 1 318 ? 3.702 3.064 0.969 1.00 89.75 318 ILE A CA 1
ATOM 2639 C C . ILE A 1 318 ? 4.249 4.224 1.797 1.00 89.75 318 ILE A C 1
ATOM 2641 O O . ILE A 1 318 ? 4.589 4.043 2.960 1.00 89.75 318 ILE A O 1
ATOM 2645 N N . LEU A 1 319 ? 4.267 5.429 1.227 1.00 85.44 319 LEU A N 1
ATOM 2646 C CA . LEU A 1 319 ? 4.814 6.611 1.886 1.00 85.44 319 LEU A CA 1
ATOM 2647 C C . LEU A 1 319 ? 3.888 7.185 2.953 1.00 85.44 319 LEU A C 1
ATOM 2649 O O . LEU A 1 319 ? 4.376 7.908 3.814 1.00 85.44 319 LEU A O 1
ATOM 2653 N N . ARG A 1 320 ? 2.581 6.882 2.920 1.00 84.62 320 ARG A N 1
ATOM 2654 C CA . ARG A 1 320 ? 1.584 7.423 3.864 1.00 84.62 320 ARG A CA 1
ATOM 2655 C C . ARG A 1 320 ? 1.581 8.954 3.872 1.00 84.62 320 ARG A C 1
ATOM 2657 O O . ARG A 1 320 ? 1.547 9.588 4.926 1.00 84.62 320 ARG A O 1
ATOM 2664 N N . MET A 1 321 ? 1.682 9.547 2.689 1.00 81.75 321 MET A N 1
ATOM 2665 C CA . MET A 1 321 ? 1.689 10.993 2.494 1.00 81.75 321 MET A CA 1
ATOM 2666 C C . MET A 1 321 ? 0.325 11.456 1.986 1.00 81.75 321 MET A C 1
ATOM 2668 O O . MET A 1 321 ? -0.291 10.794 1.146 1.00 81.75 321 MET A O 1
ATOM 2672 N N . ASP A 1 322 ? -0.146 12.598 2.485 1.00 75.56 322 ASP A N 1
ATOM 2673 C CA . ASP A 1 322 ? -1.307 13.255 1.899 1.00 75.56 322 ASP A CA 1
ATOM 2674 C C . ASP A 1 322 ? -0.856 14.024 0.656 1.00 75.56 322 ASP A C 1
ATOM 2676 O O . ASP A 1 322 ? -0.196 15.055 0.743 1.00 75.56 322 ASP A O 1
ATOM 2680 N N . LYS A 1 323 ? -1.190 13.493 -0.522 1.00 67.25 323 LYS A N 1
ATOM 2681 C CA . LYS A 1 323 ? -0.785 14.065 -1.810 1.00 67.25 323 LYS A CA 1
ATOM 2682 C C . LYS A 1 323 ? -1.275 15.511 -1.980 1.00 67.25 323 LYS A C 1
ATOM 2684 O O . LYS A 1 323 ? -0.625 16.289 -2.675 1.00 67.25 323 LYS A O 1
ATOM 2689 N N . GLU A 1 324 ? -2.385 15.876 -1.330 1.00 70.00 324 GLU A N 1
ATOM 2690 C CA . GLU A 1 324 ? -2.943 17.230 -1.387 1.00 70.00 324 GLU A CA 1
ATOM 2691 C C . GLU A 1 324 ? -2.059 18.266 -0.670 1.00 70.00 324 GLU A C 1
ATOM 2693 O O . GLU A 1 324 ? -2.066 19.436 -1.053 1.00 70.00 324 GLU A O 1
ATOM 2698 N N . GLU A 1 325 ? -1.241 17.851 0.308 1.00 70.81 325 GLU A N 1
ATOM 2699 C CA . GLU A 1 325 ? -0.272 18.730 0.989 1.00 70.81 325 GLU A CA 1
ATOM 2700 C C . GLU A 1 325 ? 0.858 19.190 0.057 1.00 70.81 325 GLU A C 1
ATOM 2702 O O . GLU A 1 325 ? 1.495 20.216 0.299 1.00 70.81 325 GLU A O 1
ATOM 2707 N N . PHE A 1 326 ? 1.077 18.457 -1.034 1.00 72.75 326 PHE A N 1
ATOM 2708 C CA . PHE A 1 326 ? 2.101 18.745 -2.033 1.00 72.75 326 PHE A CA 1
ATOM 2709 C C . PHE A 1 326 ? 1.533 19.466 -3.251 1.00 72.75 326 PHE A C 1
ATOM 2711 O O . PHE A 1 326 ? 2.228 19.580 -4.261 1.00 72.75 326 PHE A O 1
ATOM 2718 N N . ASN A 1 327 ? 0.290 19.954 -3.179 1.00 71.50 327 ASN A N 1
ATOM 2719 C CA . ASN A 1 327 ? -0.290 20.678 -4.294 1.00 71.50 327 ASN A CA 1
ATOM 2720 C C . ASN A 1 327 ? 0.444 22.002 -4.539 1.00 71.50 327 ASN A C 1
ATOM 2722 O O . ASN A 1 327 ? 0.640 22.795 -3.615 1.00 71.50 327 ASN A O 1
ATOM 2726 N N . THR A 1 328 ? 0.855 22.260 -5.781 1.00 62.75 328 THR A N 1
ATOM 2727 C CA . THR A 1 328 ? 1.522 23.517 -6.138 1.00 62.75 328 THR A CA 1
ATOM 2728 C C . THR A 1 328 ? 0.488 24.573 -6.531 1.00 62.75 328 THR A C 1
ATOM 2730 O O . THR A 1 328 ? -0.175 24.478 -7.560 1.00 62.75 328 THR A O 1
ATOM 2733 N N . GLU A 1 329 ? 0.350 25.627 -5.724 1.00 53.25 329 GLU A N 1
ATOM 2734 C CA . GLU A 1 329 ? -0.225 26.889 -6.204 1.00 53.25 329 GLU A CA 1
ATOM 2735 C C . GLU A 1 329 ? 0.841 27.562 -7.088 1.00 53.25 329 GLU A C 1
ATOM 2737 O O . GLU A 1 329 ? 1.698 28.250 -6.551 1.00 53.25 329 GLU A O 1
ATOM 2742 N N . GLU A 1 330 ? 0.857 27.274 -8.399 1.00 51.28 330 GLU A N 1
ATOM 2743 C CA . GLU A 1 330 ? 1.693 27.930 -9.434 1.00 51.28 330 GLU A CA 1
ATOM 2744 C C . GLU A 1 330 ? 3.102 28.348 -8.954 1.00 51.28 330 GLU A C 1
ATOM 2746 O O . GLU A 1 330 ? 3.348 29.504 -8.606 1.00 51.28 330 GLU A O 1
ATOM 2751 N N . ASN A 1 331 ? 4.047 27.404 -8.920 1.00 45.53 331 ASN A N 1
ATOM 2752 C CA . ASN A 1 331 ? 5.447 27.720 -8.639 1.00 45.53 331 ASN A CA 1
ATOM 2753 C C . ASN A 1 331 ? 6.225 27.768 -9.966 1.00 45.53 331 ASN A C 1
ATOM 2755 O O . ASN A 1 331 ? 6.543 26.717 -10.521 1.00 45.53 331 ASN A O 1
ATOM 2759 N N . ASP A 1 332 ? 6.514 28.974 -10.467 1.00 49.19 332 ASP A N 1
ATOM 2760 C CA . ASP A 1 332 ? 7.174 29.224 -11.767 1.00 49.19 332 ASP A CA 1
ATOM 2761 C C . ASP A 1 332 ? 8.545 28.517 -11.905 1.00 49.19 332 ASP A C 1
ATOM 2763 O O . ASP A 1 332 ? 8.977 28.189 -13.007 1.00 49.19 332 ASP A O 1
ATOM 2767 N N . ASP A 1 333 ? 9.231 28.232 -10.790 1.00 46.25 333 ASP A N 1
ATOM 2768 C CA . ASP A 1 333 ? 10.523 27.523 -10.782 1.00 46.25 333 ASP A CA 1
ATOM 2769 C C . ASP A 1 333 ? 10.387 25.996 -11.003 1.00 46.25 333 ASP A C 1
ATOM 2771 O O . ASP A 1 333 ? 11.390 25.313 -11.207 1.00 46.25 333 ASP A O 1
ATOM 2775 N N . LEU A 1 334 ? 9.162 25.450 -10.968 1.00 50.31 334 LEU A N 1
ATOM 2776 C CA . LEU A 1 334 ? 8.852 24.018 -11.123 1.00 50.31 334 LEU A CA 1
ATOM 2777 C C . LEU A 1 334 ? 8.135 23.692 -12.449 1.00 50.31 334 LEU A C 1
ATOM 2779 O O . LEU A 1 334 ? 7.682 22.561 -12.636 1.00 50.31 334 LEU A O 1
ATOM 2783 N N . GLU A 1 335 ? 8.050 24.653 -13.383 1.00 48.50 335 GLU A N 1
ATOM 2784 C CA . GLU A 1 335 ? 7.382 24.507 -14.693 1.00 48.50 335 GLU A CA 1
ATOM 2785 C C . GLU A 1 335 ? 7.880 23.301 -15.518 1.00 48.50 335 GLU A C 1
ATOM 2787 O O . GLU A 1 335 ? 7.149 22.785 -16.363 1.00 48.50 335 GLU A O 1
ATOM 2792 N N . THR A 1 336 ? 9.096 22.804 -15.269 1.00 51.81 336 THR A N 1
ATOM 2793 C CA . THR A 1 336 ? 9.689 21.667 -15.994 1.00 51.81 336 THR A CA 1
ATOM 2794 C C . THR A 1 336 ? 9.047 20.312 -15.685 1.00 51.81 336 THR A C 1
ATOM 2796 O O . THR A 1 336 ? 9.189 19.397 -16.490 1.00 51.81 336 THR A O 1
ATOM 2799 N N . PHE A 1 337 ? 8.314 20.168 -14.574 1.00 54.12 337 PHE A N 1
ATOM 2800 C CA . PHE A 1 337 ? 7.730 18.883 -14.147 1.00 54.12 337 PHE A CA 1
ATOM 2801 C C . PHE A 1 337 ? 6.270 18.666 -14.583 1.00 54.12 337 PHE A C 1
ATOM 2803 O O . PHE A 1 337 ? 5.688 17.636 -14.261 1.00 54.12 337 PHE A O 1
ATOM 2810 N N . ASN A 1 338 ? 5.691 19.611 -15.328 1.00 49.94 338 ASN A N 1
ATOM 2811 C CA . ASN A 1 338 ? 4.519 19.531 -16.220 1.00 49.94 338 ASN A CA 1
ATOM 2812 C C . ASN A 1 338 ? 3.285 18.654 -15.884 1.00 49.94 338 ASN A C 1
ATOM 2814 O O . ASN A 1 338 ? 2.457 18.422 -16.764 1.00 49.94 338 ASN A O 1
ATOM 2818 N N . ASP A 1 339 ? 3.081 18.239 -14.637 1.00 51.75 339 ASP A N 1
ATOM 2819 C CA . ASP A 1 339 ? 1.809 17.701 -14.159 1.00 51.75 339 ASP A CA 1
ATOM 2820 C C . ASP A 1 339 ? 1.291 18.652 -13.073 1.00 51.75 339 ASP A C 1
ATOM 2822 O O . ASP A 1 339 ? 1.787 18.673 -11.946 1.00 51.75 339 ASP A O 1
ATOM 2826 N N . TYR A 1 340 ? 0.360 19.524 -13.477 1.00 51.59 340 TYR A N 1
ATOM 2827 C CA . TYR A 1 340 ? -0.078 20.790 -12.854 1.00 51.59 340 TYR A CA 1
ATOM 2828 C C . TYR A 1 340 ? -0.644 20.705 -11.423 1.00 51.59 340 TYR A C 1
ATOM 2830 O O . TYR A 1 340 ? -1.304 21.639 -10.968 1.00 51.59 340 TYR A O 1
ATOM 2838 N N . VAL A 1 341 ? -0.445 19.595 -10.718 1.00 60.03 341 VAL A N 1
ATOM 2839 C CA . VAL A 1 341 ? -1.081 19.354 -9.430 1.00 60.03 341 VAL A CA 1
ATOM 2840 C C . VAL A 1 341 ? -0.073 19.133 -8.305 1.00 60.03 341 VAL A C 1
ATOM 2842 O O . VAL A 1 341 ? -0.397 19.577 -7.219 1.00 60.03 341 VAL A O 1
ATOM 2845 N N . HIS A 1 342 ? 1.128 18.550 -8.496 1.00 70.56 342 HIS A N 1
ATOM 2846 C CA . HIS A 1 342 ? 1.978 18.126 -7.356 1.00 70.56 342 HIS A CA 1
ATOM 2847 C C . HIS A 1 342 ? 3.476 18.488 -7.439 1.00 70.56 342 HIS A C 1
ATOM 2849 O O . HIS A 1 342 ? 4.107 18.390 -8.487 1.00 70.56 342 HIS A O 1
ATOM 2855 N N . ASP A 1 343 ? 4.065 18.839 -6.289 1.00 77.38 343 ASP A N 1
ATOM 2856 C CA . ASP A 1 343 ? 5.483 19.181 -6.100 1.00 77.38 343 ASP A CA 1
ATOM 2857 C C . ASP A 1 343 ? 6.352 17.926 -5.875 1.00 77.38 343 ASP A C 1
ATOM 2859 O O . ASP A 1 343 ? 6.604 17.509 -4.739 1.00 77.38 343 ASP A O 1
ATOM 2863 N N . TYR A 1 344 ? 6.816 17.297 -6.959 1.00 80.62 344 TYR A N 1
ATOM 2864 C CA . TYR A 1 344 ? 7.637 16.080 -6.871 1.00 80.62 344 TYR A CA 1
ATOM 2865 C C . TYR A 1 344 ? 8.989 16.286 -6.176 1.00 80.62 344 TYR A C 1
ATOM 2867 O O . TYR A 1 344 ? 9.526 15.323 -5.623 1.00 80.62 344 TYR A O 1
ATOM 2875 N N . ILE A 1 345 ? 9.525 17.512 -6.144 1.00 84.94 345 ILE A N 1
ATOM 2876 C CA . ILE A 1 345 ? 10.747 17.812 -5.388 1.00 84.94 345 ILE A CA 1
ATOM 2877 C C . ILE A 1 345 ? 10.461 17.708 -3.894 1.00 84.94 345 ILE A C 1
ATOM 2879 O O . ILE A 1 345 ? 11.161 16.968 -3.208 1.00 84.94 345 ILE A O 1
ATOM 2883 N N . LYS A 1 346 ? 9.397 18.349 -3.396 1.00 82.81 346 LYS A N 1
ATOM 2884 C CA . LYS A 1 346 ? 9.019 18.234 -1.976 1.00 82.81 346 LYS A CA 1
ATOM 2885 C C . LYS A 1 346 ? 8.676 16.806 -1.566 1.00 82.81 346 LYS A C 1
ATOM 2887 O O . LYS A 1 346 ? 9.073 16.374 -0.489 1.00 82.81 346 LYS A O 1
ATOM 2892 N N . ILE A 1 347 ? 7.974 16.060 -2.425 1.00 83.88 347 ILE A N 1
ATOM 2893 C CA . ILE A 1 347 ? 7.704 14.632 -2.185 1.00 83.88 347 ILE A CA 1
ATOM 2894 C C . ILE A 1 347 ? 9.026 13.865 -2.036 1.00 83.88 347 ILE A C 1
ATOM 2896 O O . ILE A 1 347 ? 9.157 13.013 -1.160 1.00 83.88 347 ILE A O 1
ATOM 2900 N N . SER A 1 348 ? 10.014 14.184 -2.872 1.00 87.44 348 SER A N 1
ATOM 2901 C CA . SER A 1 348 ? 11.331 13.546 -2.848 1.00 87.44 348 SER A CA 1
ATOM 2902 C C . SER A 1 348 ? 12.152 13.929 -1.618 1.00 87.44 348 SER A C 1
ATOM 2904 O O . SER A 1 348 ? 12.797 13.061 -1.040 1.00 87.44 348 SER A O 1
ATOM 2906 N N . GLU A 1 349 ? 12.116 15.192 -1.192 1.00 86.44 349 GLU A N 1
ATOM 2907 C CA . GLU A 1 349 ? 12.740 15.650 0.056 1.00 86.44 349 GLU A CA 1
ATOM 2908 C C . GLU A 1 349 ? 12.168 14.897 1.262 1.00 86.44 349 GLU A C 1
ATOM 2910 O O . GLU A 1 349 ? 12.918 14.274 2.011 1.00 86.44 349 GLU A O 1
ATOM 2915 N N . GLU A 1 350 ? 10.840 14.854 1.386 1.00 84.50 350 GLU A N 1
ATOM 2916 C CA . GLU A 1 350 ? 10.162 14.142 2.473 1.00 84.50 350 GLU A CA 1
ATOM 2917 C C . GLU A 1 350 ? 10.479 12.636 2.446 1.00 84.50 350 GLU A C 1
ATOM 2919 O O . GLU A 1 350 ? 10.708 12.010 3.481 1.00 84.50 350 GLU A O 1
ATOM 2924 N N . LEU A 1 351 ? 10.524 12.030 1.259 1.00 84.56 351 LEU A N 1
ATOM 2925 C CA . LEU A 1 351 ? 10.871 10.620 1.098 1.00 84.56 351 LEU A CA 1
ATOM 2926 C C . LEU A 1 351 ? 12.309 10.321 1.545 1.00 84.56 351 LEU A C 1
ATOM 2928 O O . LEU A 1 351 ? 12.547 9.276 2.154 1.00 84.56 351 LEU A O 1
ATOM 2932 N N . LEU A 1 352 ? 13.257 11.214 1.255 1.00 85.38 352 LEU A N 1
ATOM 2933 C CA . LEU A 1 352 ? 14.653 11.067 1.670 1.00 85.38 352 LEU A CA 1
ATOM 2934 C C . LEU A 1 352 ? 14.844 11.296 3.176 1.00 85.38 352 LEU A C 1
ATOM 2936 O O . LEU A 1 352 ? 15.730 10.681 3.767 1.00 85.38 352 LEU A O 1
ATOM 2940 N N . ASP A 1 353 ? 13.991 12.107 3.802 1.00 82.81 353 ASP A N 1
ATOM 2941 C CA . ASP A 1 353 ? 14.025 12.372 5.243 1.00 82.81 353 ASP A CA 1
ATOM 2942 C C . ASP A 1 353 ? 13.437 11.228 6.093 1.00 82.81 353 ASP A C 1
ATOM 2944 O O . ASP A 1 353 ? 13.819 11.065 7.255 1.00 82.81 353 ASP A O 1
ATOM 2948 N N . ARG A 1 354 ? 12.518 10.416 5.547 1.00 73.69 354 ARG A N 1
ATOM 2949 C CA . ARG A 1 354 ? 11.790 9.378 6.310 1.00 73.69 354 ARG A CA 1
ATOM 2950 C C . ARG A 1 354 ? 12.550 8.061 6.544 1.00 73.69 354 ARG A C 1
ATOM 2952 O O . ARG A 1 354 ? 11.999 7.181 7.198 1.00 73.69 354 ARG A O 1
ATOM 2959 N N . ASP A 1 355 ? 13.771 7.905 6.030 1.00 65.62 355 ASP A N 1
ATOM 2960 C CA . ASP A 1 355 ? 14.614 6.695 6.188 1.00 65.62 355 ASP A CA 1
ATOM 2961 C C . ASP A 1 355 ? 13.884 5.362 5.881 1.00 65.62 355 ASP A C 1
ATOM 2963 O O . ASP A 1 355 ? 14.105 4.311 6.476 1.00 65.62 355 ASP A O 1
ATOM 2967 N N . ILE A 1 356 ? 12.948 5.400 4.929 1.00 67.56 356 ILE A N 1
ATOM 2968 C CA . ILE A 1 356 ? 12.029 4.290 4.606 1.00 67.56 356 ILE A CA 1
ATOM 2969 C C . ILE A 1 356 ? 12.678 3.145 3.817 1.00 67.56 356 ILE A C 1
ATOM 2971 O O . ILE A 1 356 ? 12.018 2.153 3.500 1.00 67.56 356 ILE A O 1
ATOM 2975 N N . PHE A 1 357 ? 13.950 3.289 3.450 1.00 65.25 357 PHE A N 1
ATOM 2976 C CA . PHE A 1 357 ? 14.683 2.331 2.621 1.00 65.25 357 PHE A CA 1
ATOM 2977 C C . PHE A 1 357 ? 15.532 1.342 3.426 1.00 65.25 357 PHE A C 1
ATOM 2979 O O . PHE A 1 357 ? 16.104 0.430 2.833 1.00 65.25 357 PHE A O 1
ATOM 2986 N N . ASP A 1 358 ? 15.560 1.474 4.753 1.00 52.66 358 ASP A N 1
ATOM 2987 C CA . ASP A 1 358 ? 16.348 0.637 5.668 1.00 52.66 358 ASP A CA 1
ATOM 2988 C C . ASP A 1 358 ? 15.687 -0.719 6.029 1.00 52.66 358 ASP A C 1
ATOM 2990 O O . ASP A 1 358 ? 16.118 -1.400 6.964 1.00 52.66 358 ASP A O 1
ATOM 2994 N N . MET A 1 359 ? 14.662 -1.145 5.273 1.00 50.41 359 MET A N 1
ATOM 2995 C CA . MET A 1 359 ? 13.949 -2.426 5.453 1.00 50.41 359 MET A CA 1
ATOM 2996 C C . MET A 1 359 ? 14.597 -3.644 4.788 1.00 50.41 359 MET A C 1
ATOM 2998 O O . MET A 1 359 ? 14.965 -3.569 3.590 1.00 50.41 359 MET A O 1
#

Sequence (359 aa):
MIKFNYEYTYSRGNGKITFTEGKNNTVTATYKVFNDEGTITGKLHDNELEATFHSVSMNRVGLIHFTFSEDGFDAKWKNGLEPGTMRGRWFTEKNNTESNDFVFNINQSSRWDFEDTIEEEVERLFQLQDEKLRDSFVKNATDFINNNPSFYWLSYLIYYKAEECYYESGNDDLCDWYSGFQLLEKDFNFNPKEKFNLNFYPEKDENSDSYWDSAADYKWSFGNEDKKNFVEIILDLLKINIENYEDTALNYSLLKNTATTCLWISLQSYTMQRPTPESEDVANCLWSVFCDSAHEIEIFKGDGNFGMEAVDNIIKYILRMDKEEFNTEENDDLETFNDYVHDYIKISEELLDRDIFDM

Foldseek 3Di:
DDDAQDWAQKLENQKTKHWHQDPPQWIKMWMDGQPWTWMWIFHDDPQKTWIWIATPVVRWIWIKMW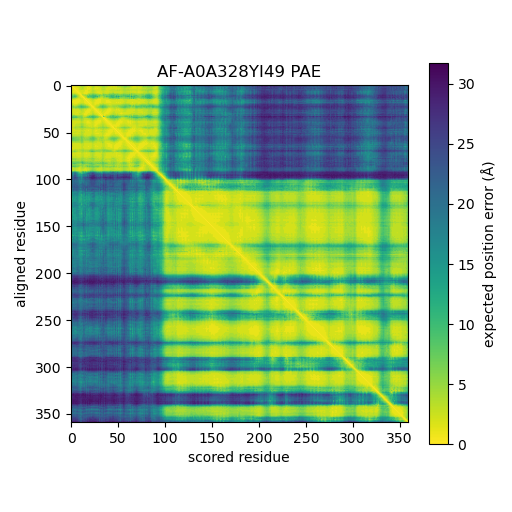GADPQGIKMFIDTDHDDDDGQAIMTGPPPCVDPPQDADDPVCLPPPCSLSVLLRLLLSCLSVLDQVSLLSNLLNVLVNCLVQVLQVCVLLLQLVSLVVSVVVSVDPVCPVVSCSSHDDCVSHPDRLCLLQAKAKDLDFQPPPPDPAADLQRIWIGRDPDDTGQLLVVLCVSVVPDLVDPVSCVVCLSSSLSSLLSNLVSNLLVVLVVDPDDALSSSLSSLLSLDHPVLCVRPCSVPPSSSSVSSSVCCCVRNVVHDQQVQFDPDDVVCVRSPPNGGDSSVVSVSVSVVPSSPD

Mean predicted aligned error: 12.54 Å

Secondary structure (DSSP, 8-state):
---TT-EEEEGGGTEEEEEEE-STTEEEEEEEETTEEEEEEEEEETTEEEEEEEETTTTEEEEEEEEE-SS-EEEEEEEBSSS----EEEE-TTS----------GGGTTSTTHHHHHHHHHHHHHHHT-HHHHHHHHHHHHHHHHH-GGGTTHHHHHHHHHHHHHHHHT-GGGHHHHHTT---GGGSSS-HHHHH--EEE-S--TT---SS--GGGSEEESTTSPPB-HHHHHHHHHT--TT-HHHHHHTHHHHHHHHHHHHHHHHHHHHHT-SS--HHHHHHHHHTT--TTGGGSGGGSSS--HHHHHHHHIIIIIS---GGGGB-S--GGGGGG--TTB-HHHHHHHHHHTTTT--

Radius of gyration: 23.14 Å; Cα contacts (8 Å, |Δi|>4): 549; chains: 1; bounding box: 59×47×60 Å

pLDDT: mean 81.34, std 13.37, range [37.66, 96.75]

Nearest PDB structures (foldseek):
  5z4g-assembly2_B  TM=5.249E-01  e=2.511E-01  Ramazzottius varieornatus
  5xna-assembly1_B  TM=5.175E-01  e=2.511E-01  Ramazzottius varieornatus
  3akn-assembly1_A  TM=4.947E-01  e=2.062E-01  Rattus norvegicus
  1dc9-assembly1_A  TM=4.903E-01  e=3.211E-01  Rattus norvegicus
  1icn-assembly1_A  TM=4.916E-01  e=4.107E-01  Rattus norvegicus

Organism: NCBI:txid1101402